Protein AF-A0A9Q9UE66-F1 (afdb_monomer)

Radius of gyration: 23.12 Å; Cα contacts (8 Å, |Δi|>4): 357; chains: 1; bounding box: 58×51×64 Å

Foldseek 3Di:
DDDPPLLVVLLVQLVVLVVVVVPDDPDDDAAVSVLVSLLSLLVSLLSVLVVCLDPVPPVVLPPDPPPQPPPPLLLPQAKKWFWDDDVPDIDIDIDGPDPVVCVVRPPTDMDRQLVVCLVVLLVVLLVLADDQLDDPVRSVVLSVLLSVLQSSPNVLSVVLSVVNNVCNVVNVSVCNVVSSVPQDSRPLVNLVCLQPPDDVPPPDPVLLQLLLLVLSSQVSQVVSLVVVVVVDDDDDQLSRSQQLLSSLSNSDPDDSVVCVVVVHDDDVVNSLVSSVVSQVSNCVSNSLQKHKDAQVVPPPDDPDPNPYDVSVSRSSRIGIDGNDVVSVCSLSRDPVNVVSNND

Solvent-accessible surface area (backbone atoms only — not comparable to full-atom values): 19816 Å² total; per-residue (Å²): 134,85,76,55,69,66,58,55,53,38,52,50,54,44,44,54,54,55,51,52,57,77,72,50,84,86,84,78,73,64,59,69,55,61,52,52,53,42,50,44,48,12,47,39,51,41,53,48,44,56,65,66,68,38,78,95,48,67,63,73,80,54,79,51,100,58,72,87,63,74,77,59,95,57,76,67,51,50,46,34,38,36,45,52,71,60,90,96,46,79,46,79,49,74,46,59,75,42,69,69,62,53,60,74,53,56,93,47,54,74,44,54,53,31,80,67,39,56,62,60,48,40,53,51,48,64,74,68,43,71,61,74,96,52,54,73,67,56,49,51,51,51,50,52,50,49,47,63,57,27,69,45,39,65,69,54,44,55,52,52,42,52,54,44,40,53,32,51,75,70,68,39,79,86,44,51,68,54,53,57,66,70,50,54,74,41,58,60,57,33,54,50,45,43,66,63,54,79,54,101,63,77,80,51,72,66,43,47,38,52,27,10,51,50,48,41,50,45,56,50,16,53,55,51,37,58,52,55,52,76,76,52,92,79,88,60,92,68,66,50,52,33,10,38,47,29,44,39,57,38,71,49,95,75,56,70,70,55,42,51,72,70,68,50,85,81,55,67,68,59,52,48,55,46,36,52,51,44,52,53,49,43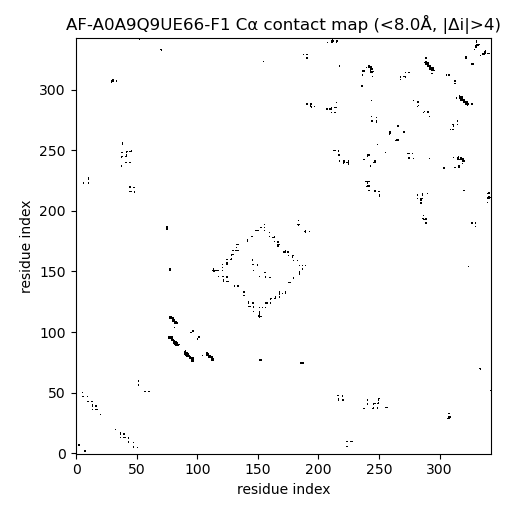,46,65,46,39,45,58,45,39,42,81,45,67,51,73,90,78,54,91,79,69,88,69,87,74,79,53,64,67,74,56,48,56,37,34,47,17,30,47,40,54,66,38,73,65,46,48,47,38,37,72,65,35,75,74,34,49,50,49,56,71,84

Sequence (343 aa):
MQIPPELKAVVQTYWSALHAEFTADRSRLEKWRVMQCVLEAASALRSLVAALSNPCRTTLRNRTGIAPVNLPRWAGRGKRIRGFTVGNIKFCASSREENPFCRFFAGQPCLRTHQLNRNDIYHFARNRLEVSGLSYNDRSRLLSTVVRKANGVFLWVVLAVKSLNQAIRSGGANEFEERLAQTPSDLHDLLVDMWNRPGDDAKLSTYGIDASRFFNLALTAIDIDKELWRHRGTYLPLHSMRSLLVMTIAQEDNPFTSILREGREIHAEELQARCARVKDRLRLVCRGLLEVTTLDDALDNAHHSWVGNRALYDYAMTEVEFIHRCAFDFITDTHFGRCLPVT

Mean predicted aligned error: 12.78 Å

Secondary structure (DSSP, 8-state):
-PPPHHHHHHHHHHHHHHHHHHHS-TTS-SSHHHHHHHHHHHHHHHHHHHHHH-GGGTTSS--S-S------TTTT--EEEEEEEETTEEEEEEEES-HHHHHHTTTS-EEEHHHH-HHHHHHHHHHHS--TT--HHHHHHHHHHHHHHHTT-HHHHHHHHHHHHHHHHTT-TTSHHHHHHHS-SSHHHHHHHHHH---TTTT-HHHHHHHHHHHHHHHHHHHHHHHHHHH-S---TT--TTBHHHHHHHH-SSSHHHHHHTT----HHHHHHHHHHHHHHHHHHSTTSEEEEEGGGT-TT------S-HHHHHHHTEEEEESSHHHHHHHHHSHHHHHTTT-

Structure (mmCIF, N/CA/C/O backbone):
data_AF-A0A9Q9UE66-F1
#
_entry.id   AF-A0A9Q9UE66-F1
#
loop_
_atom_site.group_PDB
_atom_site.id
_atom_site.type_symbol
_atom_site.label_atom_id
_atom_site.label_alt_id
_atom_site.label_comp_id
_atom_site.label_asym_id
_atom_site.label_entity_id
_atom_site.label_seq_id
_atom_site.pdbx_PDB_ins_code
_atom_site.Cartn_x
_atom_site.Cartn_y
_atom_site.Cartn_z
_atom_site.occupancy
_atom_site.B_iso_or_equiv
_atom_site.auth_seq_id
_atom_site.auth_comp_id
_atom_site.auth_asym_id
_atom_site.auth_atom_id
_atom_site.pdbx_PDB_model_num
ATOM 1 N N . MET A 1 1 ? -23.462 -13.084 4.614 1.00 34.38 1 MET A N 1
ATOM 2 C CA . MET A 1 1 ? -22.152 -12.994 5.296 1.00 34.38 1 MET A CA 1
ATOM 3 C C . MET A 1 1 ? -22.408 -12.415 6.681 1.00 34.38 1 MET A C 1
ATOM 5 O O . MET A 1 1 ? -22.811 -11.264 6.771 1.00 34.38 1 MET A O 1
ATOM 9 N N . GLN A 1 2 ? -22.336 -13.230 7.736 1.00 39.47 2 GLN A N 1
ATOM 10 C CA . GLN A 1 2 ? -22.642 -12.789 9.102 1.00 39.47 2 GLN A CA 1
ATOM 11 C C . GLN A 1 2 ? -21.470 -11.959 9.635 1.00 39.47 2 GLN A C 1
ATOM 13 O O . GLN A 1 2 ? -20.328 -12.417 9.653 1.00 39.47 2 GLN A O 1
ATOM 18 N N . ILE A 1 3 ? -21.749 -10.712 10.005 1.00 47.97 3 ILE A N 1
ATOM 19 C CA . ILE A 1 3 ? -20.778 -9.836 10.656 1.00 47.97 3 ILE A CA 1
ATOM 20 C C . ILE A 1 3 ? -20.493 -10.412 12.053 1.00 47.97 3 ILE A C 1
ATOM 22 O O . ILE A 1 3 ? -21.460 -10.710 12.761 1.00 47.97 3 ILE A O 1
ATOM 26 N N . PRO A 1 4 ? -19.218 -10.578 12.451 1.00 58.41 4 PRO A N 1
ATOM 27 C CA . PRO A 1 4 ? -18.850 -11.054 13.771 1.00 58.41 4 PRO A CA 1
ATOM 28 C C . PRO A 1 4 ? -19.533 -10.189 14.829 1.00 58.41 4 PRO A C 1
ATOM 30 O O . PRO A 1 4 ? -19.549 -8.962 14.684 1.00 58.41 4 PRO A O 1
ATOM 33 N N . PRO A 1 5 ? -20.115 -10.791 15.874 1.00 64.25 5 PRO A N 1
ATOM 34 C CA . PRO A 1 5 ? -20.769 -10.033 16.933 1.00 64.25 5 PRO A CA 1
ATOM 35 C C . PRO A 1 5 ? -19.805 -9.029 17.582 1.00 64.25 5 PRO A C 1
ATOM 37 O O . PRO A 1 5 ? -20.240 -7.937 17.939 1.00 64.25 5 PRO A O 1
ATOM 40 N N . GLU A 1 6 ? -18.499 -9.334 17.626 1.00 63.81 6 GLU A N 1
ATOM 41 C CA . GLU A 1 6 ? -17.475 -8.391 18.092 1.00 63.81 6 GLU A CA 1
ATOM 42 C C . GLU A 1 6 ? -17.410 -7.128 17.221 1.00 63.81 6 GLU A C 1
ATOM 44 O O . GLU A 1 6 ? -17.398 -6.021 17.753 1.00 63.81 6 GLU A O 1
ATOM 49 N N . LEU A 1 7 ? -17.439 -7.270 15.888 1.00 62.94 7 LEU A N 1
ATOM 50 C CA . LEU A 1 7 ? -17.409 -6.128 14.965 1.00 62.94 7 LEU A CA 1
ATOM 51 C C . LEU A 1 7 ? -18.657 -5.252 15.138 1.00 62.94 7 LEU A C 1
ATOM 53 O O . LEU A 1 7 ? -18.543 -4.032 15.153 1.00 62.94 7 LEU A O 1
ATOM 57 N N . LYS A 1 8 ? -19.841 -5.857 15.319 1.00 66.00 8 LYS A N 1
ATOM 58 C CA . LYS A 1 8 ? -21.086 -5.101 15.544 1.00 66.00 8 LYS A CA 1
ATOM 59 C C . LYS A 1 8 ? -21.059 -4.308 16.848 1.00 66.00 8 LYS A C 1
ATOM 61 O O . LYS A 1 8 ? -21.472 -3.155 16.848 1.00 66.00 8 LYS A O 1
ATOM 66 N N . ALA A 1 9 ? -20.589 -4.916 17.939 1.00 66.50 9 ALA A N 1
ATOM 67 C CA . ALA A 1 9 ? -20.523 -4.250 19.236 1.00 66.50 9 ALA A CA 1
ATOM 68 C C . ALA A 1 9 ? -19.559 -3.056 19.190 1.00 66.50 9 ALA A C 1
ATOM 70 O O . ALA A 1 9 ? -19.910 -1.960 19.611 1.00 66.50 9 ALA A O 1
ATOM 71 N N . VAL A 1 10 ? -18.385 -3.255 18.584 1.00 63.44 10 VAL A N 1
ATOM 72 C CA . VAL A 1 10 ? -17.358 -2.222 18.413 1.00 63.44 10 VAL A CA 1
ATOM 73 C C . VAL A 1 10 ? -17.853 -1.060 17.546 1.00 63.44 10 VAL A C 1
ATOM 75 O O . VAL A 1 10 ? -17.728 0.099 17.941 1.00 63.44 10 VAL A O 1
ATOM 78 N N . VAL A 1 11 ? -18.468 -1.363 16.397 1.00 63.66 11 VAL A N 1
ATOM 79 C CA . VAL A 1 11 ? -19.078 -0.360 15.509 1.00 63.66 11 VAL A CA 1
ATOM 80 C C . VAL A 1 11 ? -20.173 0.417 16.239 1.00 63.66 11 VAL A C 1
ATOM 82 O O . VAL A 1 11 ? -20.230 1.636 16.115 1.00 63.66 11 VAL A O 1
ATOM 85 N N . GLN A 1 12 ? -21.005 -0.259 17.035 1.00 64.94 12 GLN A N 1
ATOM 86 C CA . GLN A 1 12 ? -22.075 0.375 17.802 1.00 64.94 12 GLN A CA 1
ATOM 87 C C . GLN A 1 12 ? -21.541 1.313 18.894 1.00 64.94 12 GLN A C 1
ATOM 89 O O . GLN A 1 12 ? -22.079 2.403 19.066 1.00 64.94 12 GLN A O 1
ATOM 94 N N . THR A 1 13 ? -20.491 0.925 19.623 1.00 65.06 13 THR A N 1
ATOM 95 C CA . THR A 1 13 ? -19.872 1.776 20.653 1.00 65.06 13 THR A CA 1
ATOM 96 C C . THR A 1 13 ? -19.263 3.032 20.038 1.00 65.06 13 THR A C 1
ATOM 98 O O . THR A 1 13 ? -19.608 4.136 20.453 1.00 65.06 13 THR A O 1
ATOM 101 N N . TYR A 1 14 ? -18.432 2.866 19.004 1.00 62.91 14 TYR A N 1
ATOM 102 C CA . TYR A 1 14 ? -17.836 3.984 18.267 1.00 62.91 14 TYR A CA 1
ATOM 103 C C . TYR A 1 14 ? -18.914 4.916 17.691 1.00 62.91 14 TYR A C 1
ATOM 105 O O . TYR A 1 14 ? -18.834 6.139 17.800 1.00 62.91 14 TYR A O 1
ATOM 113 N N . TRP A 1 15 ? -19.979 4.330 17.142 1.00 59.66 15 TRP A N 1
ATOM 114 C CA . TRP A 1 15 ? -21.125 5.063 16.626 1.00 59.66 15 TRP A CA 1
ATOM 115 C C . TRP A 1 15 ? -21.854 5.889 17.679 1.00 59.66 15 TRP A C 1
ATOM 117 O O . TRP A 1 15 ? -22.195 7.038 17.417 1.00 59.66 15 TRP A O 1
ATOM 127 N N . SER A 1 16 ? -22.141 5.308 18.844 1.00 62.34 16 SER A N 1
ATOM 128 C CA . SER A 1 16 ? -22.866 5.997 19.910 1.00 62.34 16 SER A CA 1
ATOM 129 C C . SER A 1 16 ? -22.112 7.234 20.393 1.00 62.34 16 SER A C 1
ATOM 131 O O . SER A 1 16 ? -22.738 8.263 20.636 1.00 62.34 16 SER A O 1
ATOM 133 N N . ALA A 1 17 ? -20.785 7.166 20.461 1.00 60.16 17 ALA A N 1
ATOM 134 C CA . ALA A 1 17 ? -19.950 8.293 20.850 1.00 60.16 17 ALA A CA 1
ATOM 135 C C . ALA A 1 17 ? -19.888 9.386 19.787 1.00 60.16 17 ALA A C 1
ATOM 137 O O . ALA A 1 17 ? -20.116 10.559 20.081 1.00 60.16 17 ALA A O 1
ATOM 138 N N . LEU A 1 18 ? -19.692 8.983 18.533 1.00 56.81 18 LEU A N 1
ATOM 139 C CA . LEU A 1 18 ? -19.690 9.906 17.410 1.00 56.81 18 LEU A CA 1
ATOM 140 C C . LEU A 1 18 ? -21.069 10.566 17.232 1.00 56.81 18 LEU A C 1
ATOM 142 O O . LEU A 1 18 ? -21.170 11.761 16.985 1.00 56.81 18 LEU A O 1
ATOM 146 N N . HIS A 1 19 ? -22.166 9.829 17.424 1.00 53.72 19 HIS A N 1
ATOM 147 C CA . HIS A 1 19 ? -23.516 10.389 17.365 1.00 53.72 19 HIS A CA 1
ATOM 148 C C . HIS A 1 19 ? -23.802 11.372 18.509 1.00 53.72 19 HIS A C 1
ATOM 150 O O . HIS A 1 19 ? -24.379 12.429 18.254 1.00 53.72 19 HIS A O 1
ATOM 156 N N . ALA A 1 20 ? -23.362 11.064 19.736 1.00 57.47 20 ALA A N 1
ATOM 157 C CA . ALA A 1 20 ? -23.477 11.970 20.878 1.00 57.47 20 ALA A CA 1
ATOM 158 C C . ALA A 1 20 ? -22.755 13.308 20.623 1.00 57.47 20 ALA A C 1
ATOM 160 O O . ALA A 1 20 ? -23.267 14.363 21.002 1.00 57.47 20 ALA A O 1
ATOM 161 N N . GLU A 1 21 ? -21.623 13.277 19.912 1.00 51.72 21 GLU A N 1
ATOM 162 C CA . GLU A 1 21 ? -20.865 14.461 19.494 1.00 51.72 21 GLU A CA 1
ATOM 163 C C . GLU A 1 21 ? -21.667 15.374 18.551 1.00 51.72 21 GLU A C 1
ATOM 165 O O . GLU A 1 21 ? -21.725 16.583 18.774 1.00 51.72 21 GLU A O 1
ATOM 170 N N . PHE A 1 22 ? -22.364 14.812 17.554 1.00 50.56 22 PHE A N 1
ATOM 171 C CA . PHE A 1 22 ? -23.171 15.593 16.599 1.00 50.56 22 PHE A CA 1
ATOM 172 C C . PHE A 1 22 ? -24.425 16.229 17.202 1.00 50.56 22 PHE A C 1
ATOM 174 O O . PHE A 1 22 ? -24.965 17.178 16.631 1.00 50.56 22 PHE A O 1
ATOM 181 N N . THR A 1 23 ? -24.893 15.711 18.337 1.00 47.53 23 THR A N 1
ATOM 182 C CA . THR A 1 23 ? -26.097 16.202 19.022 1.00 47.53 23 THR A CA 1
ATOM 183 C C . THR A 1 23 ? -25.811 17.178 20.164 1.00 47.53 23 THR A C 1
ATOM 185 O O . THR A 1 23 ? -26.743 17.794 20.677 1.00 47.53 23 THR A O 1
ATOM 188 N N . ALA A 1 24 ? -24.550 17.331 20.580 1.00 46.47 24 ALA A N 1
ATOM 189 C CA . ALA A 1 24 ? -24.192 18.154 21.729 1.00 46.47 24 ALA A CA 1
ATOM 190 C C . ALA A 1 24 ? -24.005 19.636 21.353 1.00 46.47 24 ALA A C 1
ATOM 192 O O . ALA A 1 24 ? -23.381 19.965 20.346 1.00 46.47 24 ALA A O 1
ATOM 193 N N . ASP A 1 25 ? -24.520 20.528 22.207 1.00 44.91 25 ASP A N 1
ATOM 194 C CA . ASP A 1 25 ? -24.449 21.986 22.051 1.00 44.91 25 ASP A CA 1
ATOM 195 C C . ASP A 1 25 ? -23.004 22.464 21.778 1.00 44.91 25 ASP A C 1
ATOM 197 O O . ASP A 1 25 ? -22.047 22.055 22.452 1.00 44.91 25 ASP A O 1
ATOM 201 N N . ARG A 1 26 ? -22.864 23.298 20.738 1.00 51.22 26 ARG A N 1
ATOM 202 C CA . ARG A 1 26 ? -21.607 23.712 20.084 1.00 51.22 26 ARG A CA 1
ATOM 203 C C . ARG A 1 26 ? -20.871 24.834 20.819 1.00 51.22 26 ARG A C 1
ATOM 205 O O . ARG A 1 26 ? -19.836 25.293 20.359 1.00 51.22 26 ARG A O 1
ATOM 212 N N . SER A 1 27 ? -21.396 25.311 21.940 1.00 44.91 27 SER A N 1
ATOM 213 C CA . SER A 1 27 ? -20.973 26.589 22.509 1.00 44.91 27 SER A CA 1
ATOM 214 C C . SER A 1 27 ? -19.763 26.535 23.453 1.00 44.91 27 SER A C 1
ATOM 216 O O . SER A 1 27 ? -19.321 27.607 23.868 1.00 44.91 27 SER A O 1
ATOM 218 N N . ARG A 1 28 ? -19.200 25.361 23.828 1.00 41.09 28 ARG A N 1
ATOM 219 C CA . ARG A 1 28 ? -18.167 25.364 24.896 1.00 41.09 28 ARG A CA 1
ATOM 220 C C . ARG A 1 28 ? -17.081 24.280 25.027 1.00 41.09 28 ARG A C 1
ATOM 222 O O . ARG A 1 28 ? -16.340 24.362 26.001 1.00 41.09 28 ARG A O 1
ATOM 229 N N . LEU A 1 29 ? -16.896 23.299 24.137 1.00 46.38 29 LEU A N 1
ATOM 230 C CA . LEU A 1 29 ? -15.892 22.230 24.373 1.00 46.38 29 LEU A CA 1
ATOM 231 C C . LEU A 1 29 ? -15.268 21.673 23.079 1.00 46.38 29 LEU A C 1
ATOM 233 O O . LEU A 1 29 ? -15.766 20.692 22.535 1.00 46.38 29 LEU A O 1
ATOM 237 N N . GLU A 1 30 ? -14.154 22.248 22.612 1.00 54.22 30 GLU A N 1
ATOM 238 C CA . GLU A 1 30 ? -13.644 21.994 21.244 1.00 54.22 30 GLU A CA 1
ATOM 239 C C . GLU A 1 30 ? -12.302 21.235 21.136 1.00 54.22 30 GLU A C 1
ATOM 241 O O . GLU A 1 30 ? -11.798 21.025 20.039 1.00 54.22 30 GLU A O 1
ATOM 246 N N . LYS A 1 31 ? -11.719 20.734 22.237 1.00 52.28 31 LYS A N 1
ATOM 247 C CA . LYS A 1 31 ? -10.482 19.907 22.177 1.00 52.28 31 LYS A CA 1
ATOM 248 C C . LYS A 1 31 ? -10.620 18.522 22.810 1.00 52.28 31 LYS A C 1
ATOM 250 O O . LYS A 1 31 ? -10.209 17.527 22.219 1.00 52.28 31 LYS A O 1
ATOM 255 N N . TRP A 1 32 ? -11.252 18.441 23.979 1.00 56.59 32 TRP A N 1
ATOM 256 C CA . TRP A 1 32 ? -11.406 17.185 24.724 1.00 56.59 32 TRP A CA 1
ATOM 257 C C . TRP A 1 32 ? -12.304 16.156 24.021 1.00 56.59 32 TRP A C 1
ATOM 259 O O . TRP A 1 32 ? -12.037 14.961 24.095 1.00 56.59 32 TRP A O 1
ATOM 269 N N . ARG A 1 33 ? -13.334 16.608 23.293 1.00 60.75 33 ARG A N 1
ATOM 270 C CA . ARG A 1 33 ? -14.287 15.727 22.593 1.00 60.75 33 ARG A CA 1
ATOM 271 C C . ARG A 1 33 ? -13.668 15.018 21.389 1.00 60.75 33 ARG A C 1
ATOM 273 O O . ARG A 1 33 ? -13.800 13.809 21.267 1.00 60.75 33 ARG A O 1
ATOM 280 N N . VAL A 1 34 ? -12.895 15.743 20.582 1.00 61.31 34 VAL A N 1
ATOM 281 C CA . VAL A 1 34 ? -12.136 15.165 19.462 1.00 61.31 34 VAL A CA 1
ATOM 282 C C . VAL A 1 34 ? -11.196 14.071 19.965 1.00 61.31 34 VAL A C 1
ATOM 284 O O . VAL A 1 34 ? -11.149 12.977 19.408 1.00 61.31 34 VAL A O 1
ATOM 287 N N . MET A 1 35 ? -10.486 14.340 21.063 1.00 67.19 35 MET A N 1
ATOM 288 C CA . MET A 1 35 ? -9.590 13.362 21.671 1.00 67.19 35 MET A CA 1
ATOM 289 C C . MET A 1 35 ? -10.337 12.111 22.149 1.00 67.19 35 MET A C 1
ATOM 291 O O . MET A 1 35 ? -9.894 10.997 21.878 1.00 67.19 35 MET A O 1
ATOM 295 N N . GLN A 1 36 ? -11.487 12.292 22.807 1.00 68.31 36 GLN A N 1
ATOM 296 C CA . GLN A 1 36 ? -12.377 11.207 23.226 1.00 68.31 36 GLN A CA 1
ATOM 297 C C . GLN A 1 36 ? -12.727 10.290 22.042 1.00 68.31 36 GLN A C 1
ATOM 299 O O . GLN A 1 36 ? -12.528 9.078 22.122 1.00 68.31 36 GLN A O 1
ATOM 304 N N . CYS A 1 37 ? -13.151 10.861 20.913 1.00 66.62 37 CYS A N 1
ATOM 305 C CA . CYS A 1 37 ? -13.529 10.092 19.727 1.00 66.62 37 CYS A CA 1
ATOM 306 C C . CYS A 1 37 ? -12.354 9.298 19.134 1.00 66.62 37 CYS A C 1
ATOM 308 O O . CYS A 1 37 ? -12.513 8.127 18.783 1.00 66.62 37 CYS A O 1
ATOM 310 N N . VAL A 1 38 ? -11.153 9.886 19.071 1.00 71.88 38 VAL A N 1
ATOM 311 C CA . VAL A 1 38 ? -9.949 9.182 18.585 1.00 71.88 38 VAL A CA 1
ATOM 312 C C . VAL A 1 38 ? -9.572 8.021 19.511 1.00 71.88 38 VAL A C 1
ATOM 314 O O . VAL A 1 38 ? -9.183 6.952 19.040 1.00 71.88 38 VAL A O 1
ATOM 317 N N . LEU A 1 39 ? -9.703 8.188 20.827 1.00 75.25 39 LEU A N 1
ATOM 318 C CA . LEU A 1 39 ? -9.392 7.127 21.791 1.00 75.25 39 LEU A CA 1
ATOM 319 C C . LEU A 1 39 ? -10.348 5.962 21.697 1.00 75.25 39 LEU A C 1
ATOM 321 O O . LEU A 1 39 ? -9.926 4.812 21.811 1.00 75.25 39 LEU A O 1
ATOM 325 N N . GLU A 1 40 ? -11.626 6.261 21.519 1.00 74.12 40 GLU A N 1
ATOM 326 C CA . GLU A 1 40 ? -12.648 5.246 21.372 1.00 74.12 40 GLU A CA 1
ATOM 327 C C . GLU A 1 40 ? -12.471 4.493 20.055 1.00 74.12 40 GLU A C 1
ATOM 329 O O . GLU A 1 40 ? -12.495 3.264 20.073 1.00 74.12 40 GLU A O 1
ATOM 334 N N . ALA A 1 41 ? -12.147 5.186 18.955 1.00 72.44 41 ALA A N 1
ATOM 335 C CA . ALA A 1 41 ? -11.741 4.562 17.694 1.00 72.44 41 ALA A CA 1
ATOM 336 C C . ALA A 1 41 ? -10.514 3.651 17.871 1.00 72.44 41 ALA A C 1
ATOM 338 O O . ALA A 1 41 ? -10.510 2.490 17.462 1.00 72.44 41 ALA A O 1
ATOM 339 N N . ALA A 1 42 ? -9.470 4.137 18.540 1.00 77.38 42 ALA A N 1
ATOM 340 C CA . ALA A 1 42 ? -8.270 3.349 18.792 1.00 77.38 42 ALA A CA 1
ATOM 341 C C . ALA A 1 42 ? -8.551 2.136 19.698 1.00 77.38 42 ALA A C 1
ATOM 343 O O . ALA A 1 42 ? -8.030 1.046 19.467 1.00 77.38 42 ALA A O 1
ATOM 344 N N . SER A 1 43 ? -9.402 2.299 20.714 1.00 77.94 43 SER A N 1
ATOM 345 C CA . SER A 1 43 ? -9.830 1.227 21.620 1.00 77.94 43 SER A CA 1
ATOM 346 C C . SER A 1 43 ? -10.649 0.159 20.899 1.00 77.94 43 SER A C 1
ATOM 348 O O . SER A 1 43 ? -10.397 -1.037 21.065 1.00 77.94 43 SER A O 1
ATOM 350 N N . ALA A 1 44 ? -11.582 0.591 20.052 1.00 73.56 44 ALA A N 1
ATOM 351 C CA . ALA A 1 44 ? -12.347 -0.242 19.138 1.00 73.56 44 ALA A CA 1
ATOM 352 C C . ALA A 1 44 ? -11.420 -1.087 18.251 1.00 73.56 44 ALA A C 1
ATOM 354 O O . ALA A 1 44 ? -11.549 -2.314 18.198 1.00 73.56 44 ALA A O 1
ATOM 355 N N . LEU A 1 45 ? -10.438 -0.436 17.620 1.00 77.75 45 LEU A N 1
ATOM 356 C CA . LEU A 1 45 ? -9.474 -1.084 16.738 1.00 77.75 45 LEU A CA 1
ATOM 357 C C . LEU A 1 45 ? -8.627 -2.125 17.484 1.00 77.75 45 LEU A C 1
ATOM 359 O O . LEU A 1 45 ? -8.532 -3.269 17.040 1.00 77.75 45 LEU A O 1
ATOM 363 N N . ARG A 1 46 ? -8.076 -1.767 18.654 1.00 81.12 46 ARG A N 1
ATOM 364 C CA . ARG A 1 46 ? -7.294 -2.684 19.504 1.00 81.12 46 ARG A CA 1
ATOM 365 C C . ARG A 1 46 ? -8.108 -3.881 19.979 1.00 81.12 46 ARG A C 1
ATOM 367 O O . ARG A 1 46 ? -7.639 -5.011 19.877 1.00 81.12 46 ARG A O 1
ATOM 374 N N . SER A 1 47 ? -9.319 -3.645 20.483 1.00 77.62 47 SER A N 1
ATOM 375 C CA . SER A 1 47 ? -10.192 -4.704 21.007 1.00 77.62 47 SER A CA 1
ATOM 376 C C . SER A 1 47 ? -10.513 -5.735 19.931 1.00 77.62 47 SER A C 1
ATOM 378 O O . SER A 1 47 ? -10.499 -6.939 20.188 1.00 77.62 47 SER A O 1
ATOM 380 N N . LEU A 1 48 ? -10.751 -5.271 18.703 1.00 72.94 48 LEU A N 1
ATOM 381 C CA . LEU A 1 48 ? -11.027 -6.154 17.584 1.00 72.94 48 LEU A CA 1
ATOM 382 C C . LEU A 1 48 ? -9.774 -6.895 17.105 1.00 72.94 48 LEU A C 1
ATOM 384 O O . LEU A 1 48 ? -9.856 -8.097 16.868 1.00 72.94 48 LEU A O 1
ATOM 388 N N . VAL A 1 49 ? -8.612 -6.235 17.029 1.00 77.38 49 VAL A N 1
ATOM 389 C CA . VAL A 1 49 ? -7.343 -6.929 16.753 1.00 77.38 49 VAL A CA 1
ATOM 390 C C . VAL A 1 49 ? -7.097 -8.024 17.792 1.00 77.38 49 VAL A C 1
ATOM 392 O O . VAL A 1 49 ? -6.844 -9.161 17.412 1.00 77.38 49 VAL A O 1
ATOM 395 N N . ALA A 1 50 ? -7.265 -7.740 19.086 1.00 77.31 50 ALA A N 1
ATOM 396 C CA . ALA A 1 50 ? -7.116 -8.737 20.148 1.00 77.31 50 ALA A CA 1
ATOM 397 C C . ALA A 1 50 ? -8.106 -9.909 20.002 1.00 77.31 50 ALA A C 1
ATOM 399 O O . ALA A 1 50 ? -7.724 -11.071 20.148 1.00 77.31 50 ALA A O 1
ATOM 400 N N . ALA A 1 51 ? -9.367 -9.626 19.657 1.00 69.69 51 ALA A N 1
ATOM 401 C CA . ALA A 1 51 ? -10.371 -10.657 19.403 1.00 69.69 51 ALA A CA 1
ATOM 402 C C . ALA A 1 51 ? -10.024 -11.540 18.188 1.00 69.69 51 ALA A C 1
ATOM 404 O O . ALA A 1 51 ? -10.290 -12.743 18.210 1.00 69.69 51 ALA A O 1
ATOM 405 N N . LEU A 1 52 ? -9.417 -10.960 17.147 1.00 64.94 52 LEU A N 1
ATOM 406 C CA . LEU A 1 52 ? -9.026 -11.650 15.913 1.00 64.94 52 LEU A CA 1
ATOM 407 C C . LEU A 1 52 ? -7.677 -12.381 16.016 1.00 64.94 52 LEU A C 1
ATOM 409 O O . LEU A 1 52 ? -7.460 -13.339 15.276 1.00 64.94 52 LEU A O 1
ATOM 413 N N . SER A 1 53 ? -6.799 -11.964 16.929 1.00 61.59 53 SER A N 1
ATOM 414 C CA . SER A 1 53 ? -5.496 -12.590 17.191 1.00 61.59 53 SER A CA 1
ATOM 415 C C . SER A 1 53 ? -5.571 -13.801 18.133 1.00 61.59 53 SER A C 1
ATOM 417 O O . SER A 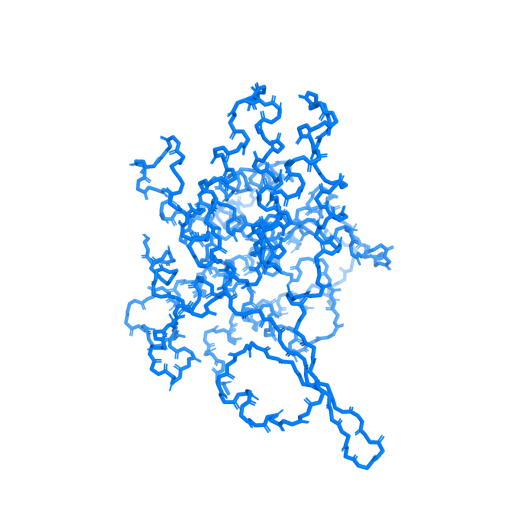1 53 ? -4.571 -14.491 18.320 1.00 61.59 53 SER A O 1
ATOM 419 N N . ASN A 1 54 ? -6.736 -14.101 18.722 1.00 50.25 54 ASN A N 1
ATOM 420 C CA . ASN A 1 54 ? -6.900 -15.242 19.625 1.00 50.25 54 ASN A CA 1
ATOM 421 C C . ASN A 1 54 ? -6.795 -16.596 18.877 1.00 50.25 54 ASN A C 1
ATOM 423 O O . ASN A 1 54 ? -7.638 -16.894 18.022 1.00 50.25 54 ASN A O 1
ATOM 427 N N . PRO A 1 55 ? -5.833 -17.475 19.231 1.00 42.62 55 PRO A N 1
ATOM 428 C CA . PRO A 1 55 ? -5.556 -18.716 18.496 1.00 42.62 55 PRO A CA 1
ATOM 429 C C . PRO A 1 55 ? -6.718 -19.724 18.518 1.00 42.62 55 PRO A C 1
ATOM 431 O O . PRO A 1 55 ? -6.889 -20.488 17.567 1.00 42.62 55 PRO A O 1
ATOM 434 N N . CYS A 1 56 ? -7.585 -19.674 19.537 1.00 37.94 56 CYS A N 1
ATOM 435 C CA . CYS A 1 56 ? -8.776 -20.528 19.642 1.00 37.94 56 CYS A CA 1
ATOM 436 C C . CYS A 1 56 ? -9.888 -20.197 18.621 1.00 37.94 56 CYS A C 1
ATOM 438 O O . CYS A 1 56 ? -10.892 -20.903 18.567 1.00 37.94 56 CYS A O 1
ATOM 440 N N . ARG A 1 57 ? -9.742 -19.136 17.812 1.00 40.97 57 ARG A N 1
ATOM 441 C CA . ARG A 1 57 ? -10.723 -18.706 16.795 1.00 40.97 57 ARG A CA 1
ATOM 442 C C . ARG A 1 57 ? -10.090 -18.409 15.432 1.00 40.97 57 ARG A C 1
ATOM 444 O O . ARG A 1 57 ? -10.549 -17.541 14.688 1.00 40.97 57 ARG A O 1
ATOM 451 N N . THR A 1 58 ? -9.099 -19.208 15.040 1.00 37.12 58 THR A N 1
ATOM 452 C CA . THR A 1 58 ? -8.526 -19.250 13.676 1.00 37.12 58 THR A CA 1
ATOM 453 C C . THR A 1 58 ? -9.564 -19.449 12.552 1.00 37.12 58 THR A C 1
ATOM 455 O O . THR A 1 58 ? -9.250 -19.290 11.375 1.00 37.12 58 THR A O 1
ATOM 458 N N . THR A 1 59 ? -10.833 -19.694 12.878 1.00 37.44 59 THR A N 1
ATOM 459 C CA . THR A 1 59 ? -11.965 -19.725 11.946 1.00 37.44 59 THR A CA 1
ATOM 460 C C . THR A 1 59 ? -12.425 -18.356 11.425 1.00 37.44 59 THR A C 1
ATOM 462 O O . THR A 1 59 ? -13.014 -18.315 10.349 1.00 37.44 59 THR A O 1
ATOM 465 N N . LEU A 1 60 ? -12.135 -17.225 12.087 1.00 37.09 60 LEU A N 1
ATOM 466 C CA . LEU A 1 60 ? -12.592 -15.902 11.610 1.00 37.09 60 LEU A CA 1
ATOM 467 C C . LEU A 1 60 ? -11.819 -15.374 10.386 1.00 37.09 60 LEU A C 1
ATOM 469 O O . LEU A 1 60 ? -12.375 -14.600 9.603 1.00 37.09 60 LEU A O 1
ATOM 473 N N . ARG A 1 61 ? -10.573 -15.825 10.176 1.00 42.75 61 ARG A N 1
ATOM 474 C CA . ARG A 1 61 ? -9.785 -15.511 8.966 1.00 42.75 61 ARG A CA 1
ATOM 475 C C . ARG A 1 61 ? -10.050 -16.453 7.789 1.00 42.75 61 ARG A C 1
ATOM 477 O O . ARG A 1 61 ? -9.721 -16.098 6.660 1.00 42.75 61 ARG A O 1
ATOM 484 N N . ASN A 1 62 ? -10.738 -17.577 8.002 1.00 36.72 62 ASN A N 1
ATOM 485 C CA . ASN A 1 62 ? -11.317 -18.389 6.925 1.00 36.72 62 ASN A CA 1
ATOM 486 C C . ASN A 1 62 ? -12.630 -17.757 6.435 1.00 36.72 62 ASN A C 1
ATOM 488 O O . ASN A 1 62 ? -13.705 -18.347 6.503 1.00 36.72 62 ASN A O 1
ATOM 492 N N . ARG A 1 63 ? -12.567 -16.512 5.951 1.00 40.03 63 ARG A N 1
ATOM 493 C CA . ARG A 1 63 ? -13.749 -15.797 5.443 1.00 40.03 63 ARG A CA 1
ATOM 494 C C . ARG A 1 63 ? -14.158 -16.170 4.021 1.00 40.03 63 ARG A C 1
ATOM 496 O O . ARG A 1 63 ? -15.058 -15.558 3.454 1.00 40.03 63 ARG A O 1
ATOM 503 N N . THR A 1 64 ? -13.591 -17.236 3.485 1.00 33.88 64 THR A N 1
ATOM 504 C CA . THR A 1 64 ? -14.145 -17.956 2.350 1.00 33.88 64 THR A CA 1
ATOM 505 C C . THR A 1 64 ? -14.115 -19.436 2.709 1.00 33.88 64 THR A C 1
ATOM 507 O O . THR A 1 64 ? -13.060 -19.992 2.989 1.00 33.88 64 THR A O 1
ATOM 510 N N . GLY A 1 65 ? -15.270 -20.108 2.697 1.00 28.59 65 GLY A N 1
ATOM 511 C CA . GLY A 1 65 ? -15.357 -21.577 2.666 1.00 28.59 65 GLY A CA 1
ATOM 512 C C . GLY A 1 65 ? -14.850 -22.147 1.336 1.00 28.59 65 GLY A C 1
ATOM 513 O O . GLY A 1 65 ? -15.429 -23.073 0.783 1.00 28.59 65 GLY A O 1
ATOM 514 N N . ILE A 1 66 ? -13.811 -21.531 0.785 1.00 33.28 66 ILE A N 1
ATOM 515 C CA . ILE A 1 66 ? -13.074 -21.968 -0.378 1.00 33.28 66 ILE A CA 1
ATOM 516 C C . ILE A 1 66 ? -11.801 -22.539 0.236 1.00 33.28 66 ILE A C 1
ATOM 518 O O . ILE A 1 66 ? -11.090 -21.827 0.947 1.00 33.28 66 ILE A O 1
ATOM 522 N N . ALA A 1 67 ? -11.558 -23.834 0.019 1.00 25.64 67 ALA A N 1
ATOM 523 C CA . ALA A 1 67 ? -10.287 -24.487 0.334 1.00 25.64 67 ALA A CA 1
ATOM 524 C C . ALA A 1 67 ? -9.115 -23.557 -0.025 1.00 25.64 67 ALA A C 1
ATOM 526 O O . ALA A 1 67 ? -9.287 -22.775 -0.963 1.00 25.64 67 ALA A O 1
ATOM 527 N N . PRO A 1 68 ? -7.954 -23.615 0.663 1.00 30.53 68 PRO A N 1
ATOM 528 C CA . PRO A 1 68 ? -6.793 -22.815 0.291 1.00 30.53 68 PRO A CA 1
ATOM 529 C C . PRO A 1 68 ? -6.580 -22.969 -1.210 1.00 30.53 68 PRO A C 1
ATOM 531 O O . PRO A 1 68 ? -6.153 -24.016 -1.698 1.00 30.53 68 PRO A O 1
ATOM 534 N N . VAL A 1 69 ? -6.969 -21.940 -1.963 1.00 33.66 69 VAL A N 1
ATOM 535 C CA . VAL A 1 69 ? -6.631 -21.871 -3.365 1.00 33.66 69 VAL A CA 1
ATOM 536 C C . VAL A 1 69 ? -5.145 -21.646 -3.267 1.00 33.66 69 VAL A C 1
ATOM 538 O O . VAL A 1 69 ? -4.711 -20.564 -2.878 1.00 33.66 69 VAL A O 1
ATOM 541 N N . ASN A 1 70 ? -4.363 -22.694 -3.532 1.00 31.39 70 ASN A N 1
ATOM 542 C CA . ASN A 1 70 ? -3.026 -22.507 -4.058 1.00 31.39 70 ASN A CA 1
ATOM 543 C C . ASN A 1 70 ? -3.219 -21.473 -5.151 1.00 31.39 70 ASN A C 1
ATOM 545 O O . ASN A 1 70 ? -3.765 -21.828 -6.194 1.00 31.39 70 ASN A O 1
ATOM 549 N N . LEU A 1 71 ? -2.917 -20.201 -4.870 1.00 35.38 71 LEU A N 1
ATOM 550 C CA . LEU A 1 71 ? -2.897 -19.162 -5.880 1.00 35.38 71 LEU A CA 1
ATOM 551 C C . LEU A 1 71 ? -1.899 -19.714 -6.875 1.00 35.38 71 LEU A C 1
ATOM 553 O O . LEU A 1 71 ? -0.707 -19.779 -6.563 1.00 35.38 71 LEU A O 1
ATOM 557 N N . PRO A 1 72 ? -2.357 -20.249 -8.016 1.00 36.31 72 PRO A N 1
ATOM 558 C CA . PRO A 1 72 ? -1.400 -20.822 -8.914 1.00 36.31 72 PRO A CA 1
ATOM 559 C C . PRO A 1 72 ? -0.612 -19.628 -9.456 1.00 36.31 72 PRO A C 1
ATOM 561 O O . PRO A 1 72 ? -1.041 -18.477 -9.330 1.00 36.31 72 PRO A O 1
ATOM 564 N N . ARG A 1 73 ? 0.533 -19.902 -10.071 1.00 39.22 73 ARG A N 1
ATOM 565 C CA . ARG A 1 73 ? 1.510 -18.958 -10.652 1.00 39.22 73 ARG A CA 1
ATOM 566 C C . ARG A 1 73 ? 0.943 -17.938 -11.678 1.00 39.22 73 ARG A C 1
ATOM 568 O O . ARG A 1 73 ? 1.671 -17.347 -12.459 1.00 39.22 73 ARG A O 1
ATOM 575 N N . TRP A 1 74 ? -0.373 -17.758 -11.733 1.00 38.59 74 TRP A N 1
ATOM 576 C CA . TRP A 1 74 ? -1.164 -16.866 -12.569 1.00 38.59 74 TRP A CA 1
ATOM 577 C C . TRP A 1 74 ? -1.325 -15.440 -12.014 1.00 38.59 74 TRP A C 1
ATOM 579 O O . TRP A 1 74 ? -2.055 -14.663 -12.633 1.00 38.59 74 TRP A O 1
ATOM 589 N N . ALA A 1 75 ? -0.696 -15.080 -10.887 1.00 37.94 75 ALA A N 1
ATOM 590 C CA . ALA A 1 75 ? -0.768 -13.730 -10.306 1.00 37.94 75 ALA A CA 1
ATOM 591 C C . ALA A 1 75 ? -0.300 -12.617 -11.275 1.00 37.94 75 ALA A C 1
ATOM 593 O O . ALA A 1 75 ? -0.679 -11.460 -11.106 1.00 37.94 75 ALA A O 1
ATOM 594 N N . GLY A 1 76 ? 0.425 -12.974 -12.342 1.00 39.03 76 GLY A N 1
ATOM 595 C CA . GLY A 1 76 ? 0.806 -12.088 -13.444 1.00 39.03 76 GLY A CA 1
ATOM 596 C C . GLY A 1 76 ? -0.142 -12.019 -14.657 1.00 39.03 76 GLY A C 1
ATOM 597 O O . GLY A 1 76 ? 0.212 -11.376 -15.644 1.00 39.03 76 GLY A O 1
ATOM 598 N N . ARG A 1 77 ? -1.324 -12.661 -14.670 1.00 48.44 77 ARG A N 1
ATOM 599 C CA . ARG A 1 77 ? -2.224 -12.598 -15.846 1.00 48.44 77 ARG A CA 1
ATOM 600 C C . ARG A 1 77 ? -3.191 -11.420 -15.751 1.00 48.44 77 ARG A C 1
ATOM 602 O O . ARG A 1 77 ? -4.065 -11.384 -14.888 1.00 48.44 77 ARG A O 1
ATOM 609 N N . GLY A 1 78 ? -3.002 -10.446 -16.642 1.00 54.06 78 GLY A N 1
ATOM 610 C CA . GLY A 1 78 ? -3.652 -9.141 -16.577 1.00 54.06 78 GLY A CA 1
ATOM 611 C C . GLY A 1 78 ? -5.181 -9.150 -16.692 1.00 54.06 78 GLY A C 1
ATOM 612 O O . GLY A 1 78 ? -5.828 -10.167 -16.914 1.00 54.06 78 GLY A O 1
ATOM 613 N N . LYS A 1 79 ? -5.779 -7.972 -16.510 1.00 58.25 79 LYS A N 1
ATOM 614 C CA . LYS A 1 79 ? -7.235 -7.781 -16.472 1.00 58.25 79 LYS A CA 1
ATOM 615 C C . LYS A 1 79 ? -7.855 -7.914 -17.870 1.00 58.25 79 LYS A C 1
ATOM 617 O O . LYS A 1 79 ? -7.282 -7.457 -18.866 1.00 58.25 79 LYS A O 1
ATOM 622 N N . ARG A 1 80 ? -9.034 -8.540 -17.929 1.00 69.06 80 ARG A N 1
ATOM 623 C CA . ARG A 1 80 ? -9.824 -8.752 -19.143 1.00 69.06 80 ARG A CA 1
ATOM 624 C C . ARG A 1 80 ? -11.209 -8.142 -18.990 1.00 69.06 80 ARG A C 1
ATOM 626 O O . ARG A 1 80 ? -11.890 -8.397 -18.000 1.00 69.06 80 ARG A O 1
ATOM 633 N N . ILE A 1 81 ? -11.627 -7.383 -19.997 1.00 71.69 81 ILE A N 1
ATOM 634 C CA . ILE A 1 81 ? -12.962 -6.791 -20.088 1.00 71.69 81 ILE A CA 1
ATOM 635 C C . ILE A 1 81 ? -13.695 -7.430 -21.268 1.00 71.69 81 ILE A C 1
ATOM 637 O O . ILE A 1 81 ? -13.138 -7.520 -22.362 1.00 71.69 81 ILE A O 1
ATOM 641 N N . ARG A 1 82 ? -14.923 -7.895 -21.042 1.00 78.50 82 ARG A N 1
ATOM 642 C CA . ARG A 1 82 ? -15.805 -8.503 -22.042 1.00 78.50 82 ARG A CA 1
ATOM 643 C C . ARG A 1 82 ? -17.056 -7.654 -22.203 1.00 78.50 82 ARG A C 1
ATOM 645 O O . ARG A 1 82 ? -17.710 -7.331 -21.213 1.00 78.50 82 ARG A O 1
ATOM 652 N N . GLY A 1 83 ? -17.371 -7.306 -23.445 1.00 74.88 83 GLY A N 1
ATOM 653 C CA . GLY A 1 83 ? -18.584 -6.575 -23.797 1.00 74.88 83 GLY A CA 1
ATOM 654 C C . GLY A 1 83 ? -19.593 -7.505 -24.455 1.00 74.88 83 GLY A C 1
ATOM 655 O O . GLY A 1 83 ? -19.206 -8.272 -25.328 1.00 74.88 83 GLY A O 1
ATOM 656 N N . PHE A 1 84 ? -20.861 -7.441 -24.063 1.00 80.81 84 PHE A N 1
ATOM 657 C CA . PHE A 1 84 ? -21.954 -8.127 -24.762 1.00 80.81 84 PHE A CA 1
ATOM 658 C C . PHE A 1 84 ? -23.254 -7.331 -24.622 1.00 80.81 84 PHE A C 1
ATOM 660 O O . PHE A 1 84 ? -23.343 -6.417 -23.804 1.00 80.81 84 PHE A O 1
ATOM 667 N N . THR A 1 85 ? -24.250 -7.621 -25.455 1.00 82.25 85 THR A N 1
ATOM 668 C CA . THR A 1 85 ? -25.526 -6.888 -25.473 1.00 82.25 85 THR A CA 1
ATOM 669 C C . THR A 1 85 ? -26.683 -7.870 -25.347 1.00 82.25 85 THR A C 1
ATOM 671 O O . THR A 1 85 ? -26.674 -8.911 -25.998 1.00 82.25 85 THR A O 1
ATOM 674 N N . VAL A 1 86 ? -27.666 -7.542 -24.508 1.00 84.25 86 VAL A N 1
ATOM 675 C CA . VAL A 1 86 ? -28.933 -8.279 -24.388 1.00 84.25 86 VAL A CA 1
ATOM 676 C C . VAL A 1 86 ? -30.061 -7.275 -24.606 1.00 84.25 86 VAL A C 1
ATOM 678 O O . VAL A 1 86 ? -30.266 -6.376 -23.788 1.00 84.25 86 VAL A O 1
ATOM 681 N N . GLY A 1 87 ? -30.752 -7.377 -25.745 1.00 89.50 87 GLY A N 1
ATOM 682 C CA . GLY A 1 87 ? -31.715 -6.362 -26.182 1.00 89.50 87 GLY A CA 1
ATOM 683 C C . GLY A 1 87 ? -31.053 -4.988 -26.332 1.00 89.50 87 GLY A C 1
ATOM 684 O O . GLY A 1 87 ? -30.096 -4.839 -27.085 1.00 89.50 87 GLY A O 1
ATOM 685 N N . ASN A 1 88 ? -31.532 -4.002 -25.568 1.00 91.62 88 ASN A N 1
ATOM 686 C CA . ASN A 1 88 ? -31.026 -2.622 -25.591 1.00 91.62 88 ASN A CA 1
ATOM 687 C C . ASN A 1 88 ? -30.008 -2.324 -24.472 1.00 91.62 88 ASN A C 1
ATOM 689 O O . ASN A 1 88 ? -29.625 -1.171 -24.278 1.00 91.62 88 ASN A O 1
ATOM 693 N N . ILE A 1 89 ? -29.576 -3.340 -23.715 1.00 89.56 89 ILE A N 1
ATOM 694 C CA . ILE A 1 89 ? -28.672 -3.179 -22.570 1.00 89.56 89 ILE A CA 1
ATOM 695 C C . ILE A 1 89 ? -27.284 -3.715 -22.926 1.00 89.56 89 ILE A C 1
ATOM 697 O O . ILE A 1 89 ? -27.130 -4.878 -23.307 1.00 89.56 89 ILE A O 1
ATOM 701 N N . LYS A 1 90 ? -26.261 -2.867 -22.767 1.00 90.19 90 LYS A N 1
ATOM 702 C CA . LYS A 1 90 ? -24.848 -3.223 -22.950 1.00 90.19 90 LYS A CA 1
ATOM 703 C C . LYS A 1 90 ? -24.232 -3.603 -21.608 1.00 90.19 90 LYS A C 1
ATOM 705 O O . LYS A 1 90 ? -24.260 -2.817 -20.665 1.00 90.19 90 LYS A O 1
ATOM 710 N N . PHE A 1 91 ? -23.628 -4.781 -21.544 1.00 85.38 91 PHE A N 1
ATOM 711 C CA . PHE A 1 91 ? -22.916 -5.280 -20.376 1.00 85.38 91 PHE A CA 1
ATOM 712 C C . PHE A 1 91 ? -21.409 -5.190 -20.592 1.00 85.38 91 PHE A C 1
ATOM 714 O O . PHE A 1 91 ? -20.900 -5.522 -21.662 1.00 85.38 91 PHE A O 1
ATOM 721 N N . CYS A 1 92 ? -20.699 -4.769 -19.548 1.00 87.06 92 CYS A N 1
ATOM 722 C CA . CYS A 1 92 ? -19.244 -4.709 -19.496 1.00 87.06 92 CYS A CA 1
ATOM 723 C C . CYS A 1 92 ? -18.777 -5.509 -18.276 1.00 87.06 92 CYS A C 1
ATOM 725 O O . CYS A 1 92 ? -18.836 -5.033 -17.144 1.00 87.06 92 CYS A O 1
ATOM 727 N N . ALA A 1 93 ? -18.366 -6.755 -18.500 1.00 83.44 93 ALA A N 1
ATOM 728 C CA . ALA A 1 93 ? -17.894 -7.645 -17.448 1.00 83.44 93 ALA A CA 1
ATOM 729 C C . ALA A 1 93 ? -16.367 -7.598 -17.370 1.00 83.44 93 ALA A C 1
ATOM 731 O O . ALA A 1 93 ? -15.684 -7.742 -18.381 1.00 83.44 93 ALA A O 1
ATOM 732 N N . SER A 1 94 ? -15.814 -7.440 -16.170 1.00 80.94 94 SER A N 1
ATOM 733 C CA . SER A 1 94 ? -14.369 -7.372 -15.958 1.00 80.94 94 SER A CA 1
ATOM 734 C C . SER A 1 94 ? -13.914 -8.408 -14.937 1.00 80.94 94 SER A C 1
ATOM 736 O O . SER A 1 94 ? -14.447 -8.450 -13.835 1.00 80.94 94 SER A O 1
ATOM 738 N N . SER A 1 95 ? -12.865 -9.167 -15.256 1.00 73.75 95 SER A N 1
ATOM 739 C CA . SER A 1 95 ? -12.221 -10.104 -14.322 1.00 73.75 95 SER A CA 1
ATOM 740 C C . SER A 1 95 ? -10.735 -10.313 -14.654 1.00 73.75 95 SER A C 1
ATOM 742 O O . SER A 1 95 ? -10.231 -9.798 -15.658 1.00 73.75 95 SER A O 1
ATOM 744 N N . ARG A 1 96 ? -10.014 -11.060 -13.808 1.00 68.88 96 ARG A N 1
ATOM 745 C CA . ARG A 1 96 ? -8.705 -11.645 -14.153 1.00 68.88 96 ARG A CA 1
ATOM 746 C C . ARG A 1 96 ? -8.899 -12.719 -15.236 1.00 68.88 96 ARG A C 1
ATOM 748 O O . ARG A 1 96 ? -10.013 -13.199 -15.452 1.00 68.88 96 ARG A O 1
ATOM 755 N N . GLU A 1 97 ? -7.836 -13.101 -15.947 1.00 66.94 97 GLU A N 1
ATOM 756 C CA . GLU A 1 97 ? -7.890 -14.162 -16.975 1.00 66.94 97 GLU A CA 1
ATOM 757 C C . GLU A 1 97 ? -8.013 -15.571 -16.369 1.00 66.94 97 GLU A C 1
ATOM 759 O O . GLU A 1 97 ? -7.185 -16.459 -16.577 1.00 66.94 97 GLU A O 1
ATOM 764 N N . GLU A 1 98 ? -9.074 -15.781 -15.600 1.00 69.81 98 GLU A N 1
ATOM 765 C CA . GLU A 1 98 ? -9.419 -17.063 -15.013 1.00 69.81 98 GLU A CA 1
ATOM 766 C C . GLU A 1 98 ? -10.159 -17.927 -16.032 1.00 69.81 98 GLU A C 1
ATOM 768 O O . GLU A 1 98 ? -10.969 -17.444 -16.832 1.00 69.81 98 GLU A O 1
ATOM 773 N N . ASN A 1 99 ? -9.877 -19.230 -16.011 1.00 68.88 99 ASN A N 1
ATOM 774 C CA . ASN A 1 99 ? -10.419 -20.181 -16.981 1.00 68.88 99 ASN A CA 1
ATOM 775 C C . ASN A 1 99 ? -11.965 -20.183 -17.009 1.00 68.88 99 ASN A C 1
ATOM 777 O O . ASN A 1 99 ? -12.520 -20.092 -18.105 1.00 68.88 99 ASN A O 1
ATOM 781 N N . PRO A 1 100 ? -12.683 -20.176 -15.863 1.00 74.81 100 PRO A N 1
ATOM 782 C CA . PRO A 1 100 ? -14.147 -20.113 -15.863 1.00 74.81 100 PRO A CA 1
ATOM 783 C C . PRO A 1 100 ? -14.691 -18.847 -16.536 1.00 74.81 100 PRO A C 1
ATOM 785 O O . PRO A 1 100 ? -15.572 -18.935 -17.387 1.00 74.81 100 PRO A O 1
ATOM 788 N N . PHE A 1 101 ? -14.109 -17.681 -16.236 1.00 75.25 101 PHE A N 1
ATOM 789 C CA . PHE A 1 101 ? -14.506 -16.409 -16.844 1.00 75.25 101 PHE A CA 1
ATOM 790 C C . PHE A 1 101 ? -14.253 -16.400 -18.357 1.00 75.25 101 PHE A C 1
ATOM 792 O O . PHE A 1 101 ? -15.089 -15.962 -19.146 1.00 75.25 101 PHE A O 1
ATOM 799 N N . CYS A 1 102 ? -13.101 -16.923 -18.783 1.00 74.31 102 CYS A N 1
ATOM 800 C CA . CYS A 1 102 ? -12.746 -16.994 -20.196 1.00 74.31 102 CYS A CA 1
ATOM 801 C C . CYS A 1 102 ? -13.655 -17.940 -20.986 1.00 74.31 102 CYS A C 1
ATOM 803 O O . CYS A 1 102 ? -13.967 -17.627 -22.133 1.00 74.31 102 CYS A O 1
ATOM 805 N N . ARG A 1 103 ? -14.062 -19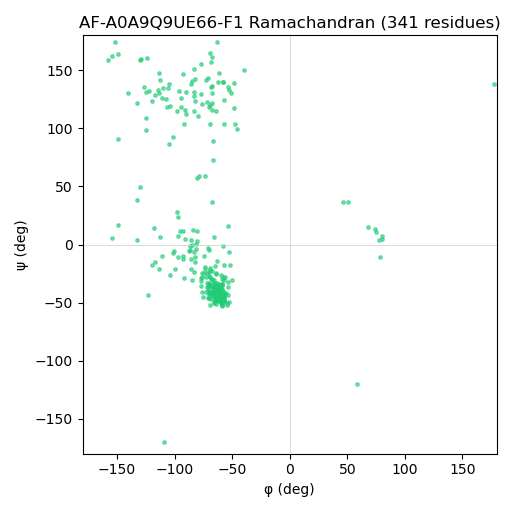.063 -20.383 1.00 82.19 103 ARG A N 1
ATOM 806 C CA . ARG A 1 103 ? -14.989 -20.029 -20.983 1.00 82.19 103 ARG A CA 1
ATOM 807 C C . ARG A 1 103 ? -16.403 -19.470 -21.077 1.00 82.19 103 ARG A C 1
ATOM 809 O O . ARG A 1 103 ? -17.006 -19.567 -22.137 1.00 82.19 103 ARG A O 1
ATOM 816 N N . PHE A 1 104 ? -16.903 -18.852 -20.006 1.00 82.94 104 PHE A N 1
ATOM 817 C CA . PHE A 1 104 ? -18.260 -18.301 -19.971 1.00 82.94 104 PHE A CA 1
ATOM 818 C C . PHE A 1 104 ? -18.471 -17.210 -21.032 1.00 82.94 104 PHE A C 1
ATOM 820 O O . PHE A 1 104 ? -19.485 -17.198 -21.718 1.00 82.94 104 PHE A O 1
ATOM 827 N N . PHE A 1 105 ? -17.483 -16.330 -21.221 1.00 81.94 105 PHE A N 1
ATOM 828 C CA . PHE A 1 105 ? -17.528 -15.254 -22.220 1.00 81.94 105 PHE A CA 1
ATOM 829 C C . PHE A 1 105 ? -16.787 -15.597 -23.522 1.00 81.94 105 PHE A C 1
ATOM 831 O O . PHE A 1 105 ? -16.258 -14.705 -24.199 1.00 81.94 105 PHE A O 1
ATOM 838 N N . ALA A 1 106 ? -16.695 -16.882 -23.872 1.00 81.94 106 ALA A N 1
ATOM 839 C CA . ALA A 1 106 ? -16.127 -17.295 -25.149 1.00 81.94 106 ALA A CA 1
ATOM 840 C C . ALA A 1 106 ? -16.907 -16.655 -26.317 1.00 81.94 106 ALA A C 1
ATOM 842 O O . ALA A 1 106 ? -18.125 -16.507 -26.265 1.00 81.94 106 ALA A O 1
ATOM 843 N N . GLY A 1 107 ? -16.194 -16.210 -27.355 1.00 81.69 107 GLY A N 1
ATOM 844 C CA . GLY A 1 107 ? -16.791 -15.561 -28.533 1.00 81.69 107 GLY A CA 1
ATOM 845 C C . GLY A 1 107 ? -17.198 -14.088 -28.373 1.00 81.69 107 GLY A C 1
ATOM 846 O O . GLY A 1 107 ? -17.457 -13.435 -29.376 1.00 81.69 107 GLY A O 1
ATOM 847 N N . GLN A 1 108 ? -17.201 -13.522 -27.160 1.00 84.62 108 GLN A N 1
ATOM 848 C CA . GLN A 1 108 ? -17.566 -12.111 -26.951 1.00 84.62 108 GLN A CA 1
ATOM 849 C C . GLN A 1 108 ? -16.389 -11.147 -27.206 1.00 84.62 108 GLN A C 1
ATOM 851 O O . GLN A 1 108 ? -15.241 -11.524 -26.941 1.00 84.62 108 GLN A O 1
ATOM 856 N N . PRO A 1 109 ? -16.622 -9.890 -27.635 1.00 83.50 109 PRO A N 1
ATOM 857 C CA . PRO A 1 109 ? -15.594 -8.848 -27.699 1.00 83.50 109 PRO A CA 1
ATOM 858 C C . PRO A 1 109 ? -14.771 -8.743 -26.411 1.00 83.50 109 PRO A C 1
ATOM 860 O O . PRO A 1 109 ? -15.305 -8.851 -25.305 1.00 83.50 109 PRO A O 1
ATOM 863 N N . CYS A 1 110 ? -13.458 -8.553 -26.549 1.00 80.31 110 CYS A N 1
ATOM 864 C CA . CYS A 1 110 ? -12.512 -8.665 -25.444 1.00 80.31 110 CYS A CA 1
ATOM 865 C C . CYS A 1 110 ? -11.430 -7.594 -25.497 1.00 80.31 110 CYS A C 1
ATOM 867 O O . CYS A 1 110 ? -10.728 -7.475 -26.496 1.00 80.31 110 CYS A O 1
ATOM 869 N N . LEU A 1 111 ? -11.210 -6.918 -24.372 1.00 82.38 111 LEU A N 1
ATOM 870 C CA . LEU A 1 111 ? -10.062 -6.045 -24.157 1.00 82.38 111 LEU A CA 1
ATOM 871 C C . LEU A 1 111 ? -9.133 -6.671 -23.119 1.00 82.38 111 LEU A C 1
ATOM 873 O O . LEU A 1 111 ? -9.554 -7.001 -22.009 1.00 82.38 111 LEU A O 1
ATOM 877 N N . ARG A 1 112 ? -7.859 -6.825 -23.482 1.00 79.44 112 ARG A N 1
ATOM 878 C CA . ARG A 1 112 ? -6.784 -7.242 -22.575 1.00 79.44 112 ARG A CA 1
ATOM 879 C C . ARG A 1 112 ? -6.003 -6.002 -22.171 1.00 79.44 112 ARG A C 1
ATOM 881 O O . ARG A 1 112 ? -5.086 -5.588 -22.870 1.00 79.44 112 ARG A O 1
ATOM 888 N N . THR A 1 113 ? -6.381 -5.381 -21.060 1.00 78.12 113 THR A N 1
ATOM 889 C CA . THR A 1 113 ? -5.897 -4.031 -20.718 1.00 78.12 113 THR A CA 1
ATOM 890 C C . THR A 1 113 ? -4.379 -3.976 -20.524 1.00 78.12 113 THR A C 1
ATOM 892 O O . THR A 1 113 ? -3.746 -3.005 -20.918 1.00 78.12 113 THR A O 1
ATOM 895 N N . HIS A 1 114 ? -3.779 -5.048 -20.001 1.00 73.31 114 HIS A N 1
ATOM 896 C CA . HIS A 1 114 ? -2.326 -5.181 -19.827 1.00 73.31 114 HIS A CA 1
ATOM 897 C C . HIS A 1 114 ? -1.532 -5.211 -21.146 1.00 73.31 114 HIS A C 1
ATOM 899 O O . HIS A 1 114 ? -0.330 -4.989 -21.139 1.00 73.31 114 HIS A O 1
ATOM 905 N N . GLN A 1 115 ? -2.183 -5.485 -22.281 1.00 79.50 115 GLN A N 1
ATOM 906 C CA . GLN A 1 115 ? -1.548 -5.450 -23.603 1.00 79.50 115 GLN A CA 1
ATOM 907 C C . GLN A 1 115 ? -1.699 -4.084 -24.284 1.00 79.50 115 GLN A C 1
ATOM 909 O O . GLN A 1 115 ? -1.040 -3.823 -25.286 1.00 79.50 115 GLN A O 1
ATOM 914 N N . LEU A 1 116 ? -2.566 -3.218 -23.748 1.00 83.50 116 LEU A N 1
ATOM 915 C CA . LEU A 1 116 ? -2.954 -1.947 -24.364 1.00 83.50 116 LEU A CA 1
ATOM 916 C C . LEU A 1 116 ? -2.421 -0.720 -23.610 1.00 83.50 116 LEU A C 1
ATOM 918 O O . LEU A 1 116 ? -2.472 0.380 -24.143 1.00 83.50 116 LEU A O 1
ATOM 922 N N . ASN A 1 117 ? -1.861 -0.891 -22.412 1.00 87.00 117 ASN A N 1
ATOM 923 C CA . ASN A 1 117 ? -1.379 0.211 -21.568 1.00 87.00 117 ASN A CA 1
ATOM 924 C C . ASN A 1 117 ? 0.109 0.555 -21.769 1.00 87.00 117 ASN A C 1
ATOM 926 O O . ASN A 1 117 ? 0.695 1.293 -20.978 1.00 87.00 117 ASN A O 1
ATOM 930 N N . ARG A 1 118 ? 0.750 0.022 -22.818 1.00 89.38 118 ARG A N 1
ATOM 931 C CA . ARG A 1 118 ? 2.186 0.222 -23.072 1.00 89.38 118 ARG A CA 1
ATOM 932 C C . ARG A 1 118 ? 2.549 1.705 -23.205 1.00 89.38 118 ARG A C 1
ATOM 934 O O . ARG A 1 118 ? 3.585 2.125 -22.693 1.00 89.38 118 ARG A O 1
ATOM 941 N N . ASN A 1 119 ? 1.703 2.480 -23.884 1.00 90.69 119 ASN A N 1
ATOM 942 C CA . ASN A 1 119 ? 1.930 3.909 -24.080 1.00 90.69 119 ASN A CA 1
ATOM 943 C C . ASN A 1 119 ? 1.758 4.692 -22.770 1.00 90.69 119 ASN A C 1
ATOM 945 O O . ASN A 1 119 ? 2.596 5.529 -22.444 1.00 90.69 119 ASN A O 1
ATOM 949 N N . ASP A 1 120 ? 0.741 4.358 -21.973 1.00 91.81 120 ASP A N 1
ATOM 950 C CA . ASP A 1 120 ? 0.515 4.973 -20.658 1.00 91.81 120 ASP A CA 1
ATOM 951 C C . ASP A 1 120 ? 1.696 4.721 -19.717 1.00 91.81 120 ASP A C 1
ATOM 953 O O . ASP A 1 120 ? 2.167 5.633 -19.040 1.00 91.81 120 ASP A O 1
ATOM 957 N N . ILE A 1 121 ? 2.229 3.494 -19.729 1.00 93.19 121 ILE A N 1
ATOM 958 C CA . ILE A 1 121 ? 3.436 3.124 -18.983 1.00 93.19 121 ILE A CA 1
ATOM 959 C C . ILE A 1 121 ? 4.636 3.957 -19.440 1.00 93.19 121 ILE A C 1
ATOM 961 O O . ILE A 1 121 ? 5.367 4.480 -18.600 1.00 93.19 121 ILE A O 1
ATOM 965 N N . TYR A 1 122 ? 4.840 4.102 -20.754 1.00 94.38 122 TYR A N 1
ATOM 966 C CA . TYR A 1 122 ? 5.929 4.920 -21.286 1.00 94.38 122 TYR A CA 1
ATOM 967 C C . TYR A 1 122 ? 5.800 6.380 -20.845 1.00 94.38 122 TYR A C 1
ATOM 969 O O . TYR A 1 122 ? 6.768 6.952 -20.348 1.00 94.38 122 TYR A O 1
ATOM 977 N N . HIS A 1 123 ? 4.613 6.976 -20.976 1.00 95.00 123 HIS A N 1
ATOM 978 C CA . HIS A 1 123 ? 4.370 8.358 -20.564 1.00 95.00 123 HIS A CA 1
ATOM 979 C C . HIS A 1 123 ? 4.567 8.553 -19.062 1.00 95.00 123 HIS A C 1
ATOM 981 O O . HIS A 1 123 ? 5.244 9.498 -18.655 1.00 95.00 123 HIS A O 1
ATOM 987 N N . PHE A 1 124 ? 4.045 7.641 -18.241 1.00 94.88 124 PHE A N 1
ATOM 988 C CA . PHE A 1 124 ? 4.250 7.673 -16.798 1.00 94.88 124 PHE A CA 1
ATOM 989 C C . PHE A 1 124 ? 5.738 7.608 -16.444 1.00 94.88 124 PHE A C 1
ATOM 991 O O . PHE A 1 124 ? 6.242 8.484 -15.740 1.00 94.88 124 PHE A O 1
ATOM 998 N N . ALA A 1 125 ? 6.457 6.612 -16.970 1.00 94.62 125 ALA A N 1
ATOM 999 C CA . ALA A 1 125 ? 7.877 6.432 -16.695 1.00 94.62 125 ALA A CA 1
ATOM 1000 C C . ALA A 1 125 ? 8.696 7.632 -17.185 1.00 94.62 125 ALA A C 1
ATOM 1002 O O . ALA A 1 125 ? 9.527 8.148 -16.447 1.00 94.62 125 ALA A O 1
ATOM 1003 N N . ARG A 1 126 ? 8.420 8.141 -18.392 1.00 95.00 126 ARG A N 1
ATOM 1004 C CA . ARG A 1 126 ? 9.094 9.319 -18.952 1.00 95.00 126 ARG A CA 1
ATOM 1005 C C . ARG A 1 126 ? 8.931 10.545 -18.059 1.00 95.00 126 ARG A C 1
ATOM 1007 O O . ARG A 1 126 ? 9.909 11.264 -17.868 1.00 95.00 126 ARG A O 1
ATOM 1014 N N . ASN A 1 127 ? 7.726 10.777 -17.543 1.00 94.88 127 ASN A N 1
ATOM 1015 C CA . ASN A 1 127 ? 7.410 11.956 -16.739 1.00 94.88 127 ASN A CA 1
ATOM 1016 C C . ASN A 1 127 ? 7.942 11.863 -15.303 1.00 94.88 127 ASN A C 1
ATOM 1018 O O . ASN A 1 127 ? 8.208 12.892 -14.692 1.00 94.88 127 ASN A O 1
ATOM 1022 N N . ARG A 1 128 ? 8.073 10.650 -14.753 1.00 94.25 128 ARG A N 1
ATOM 1023 C CA . ARG A 1 128 ? 8.488 10.426 -13.358 1.00 94.25 128 ARG A CA 1
ATOM 1024 C C . ARG A 1 128 ? 9.963 10.070 -13.190 1.00 94.25 128 ARG A C 1
ATOM 1026 O O . ARG A 1 128 ? 10.481 10.231 -12.088 1.00 94.25 128 ARG A O 1
ATOM 1033 N N . LEU A 1 129 ? 10.627 9.585 -14.238 1.00 93.12 129 LEU A N 1
ATOM 1034 C CA . LEU A 1 129 ? 12.060 9.308 -14.216 1.00 93.12 129 LEU A CA 1
ATOM 1035 C C . LEU A 1 129 ? 12.837 10.6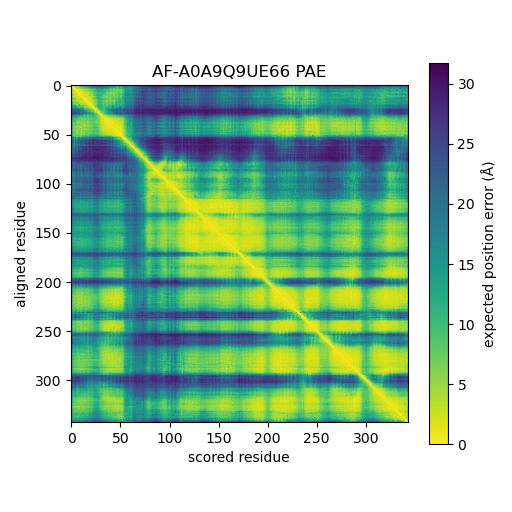27 -14.202 1.00 93.12 129 LEU A C 1
ATOM 1037 O O . LEU A 1 129 ? 12.684 11.458 -15.105 1.00 93.12 129 LEU A O 1
ATOM 1041 N N . GLU A 1 130 ? 13.664 10.799 -13.176 1.00 90.31 130 GLU A N 1
ATOM 1042 C CA . GLU A 1 130 ? 14.527 11.964 -13.026 1.00 90.31 130 GLU A CA 1
ATOM 1043 C C . GLU A 1 130 ? 15.522 12.061 -14.183 1.00 90.31 130 GLU A C 1
ATOM 1045 O O . GLU A 1 130 ? 15.936 11.067 -14.776 1.00 90.31 130 GLU A O 1
ATOM 1050 N N . VAL A 1 131 ? 15.861 13.295 -14.547 1.00 86.12 131 VAL A N 1
ATOM 1051 C CA . VAL A 1 131 ? 16.695 13.582 -15.725 1.00 86.12 131 VAL A CA 1
ATOM 1052 C C . VAL A 1 131 ? 18.119 13.948 -15.325 1.00 86.12 131 VAL A C 1
ATOM 1054 O O . VAL A 1 131 ? 19.049 13.763 -16.105 1.00 86.12 131 VAL A O 1
ATOM 1057 N N . SER A 1 132 ? 18.287 14.480 -14.115 1.00 83.00 132 SER A N 1
ATOM 1058 C CA . SER A 1 132 ? 19.578 14.882 -13.568 1.00 83.00 132 SER A CA 1
ATOM 1059 C C . SER A 1 132 ? 20.538 13.697 -13.568 1.00 83.00 132 SER A C 1
ATOM 1061 O O . SER A 1 132 ? 20.222 12.656 -13.007 1.00 83.00 132 SER A O 1
ATOM 1063 N N . GLY A 1 133 ? 21.702 13.847 -14.197 1.00 74.06 133 GLY A N 1
ATOM 1064 C CA . GLY A 1 133 ? 22.727 12.800 -14.215 1.00 74.06 133 GLY A CA 1
ATOM 1065 C C . GLY A 1 133 ? 22.510 11.673 -15.234 1.00 74.06 133 GLY A C 1
ATOM 1066 O O . GLY A 1 133 ? 23.283 10.721 -15.223 1.00 74.06 133 GLY A O 1
ATOM 1067 N N . LEU A 1 134 ? 21.517 11.769 -16.131 1.00 83.50 134 LEU A N 1
ATOM 1068 C CA . LEU A 1 134 ? 21.331 10.822 -17.238 1.00 83.50 134 LEU A CA 1
ATOM 1069 C C . LEU A 1 134 ? 21.636 11.460 -18.594 1.00 83.50 134 LEU A C 1
ATOM 1071 O O . LEU A 1 134 ? 21.122 12.531 -18.922 1.00 83.50 134 LEU A O 1
ATOM 1075 N N . SER A 1 135 ? 22.391 10.751 -19.439 1.00 86.88 135 SER A N 1
ATOM 1076 C CA . SER A 1 135 ? 22.458 11.092 -20.860 1.00 86.88 135 SER A CA 1
ATOM 1077 C C . SER A 1 135 ? 21.112 10.810 -21.544 1.00 86.88 135 SER A C 1
ATOM 1079 O O . SER A 1 135 ? 20.317 9.978 -21.092 1.00 86.88 135 SER A O 1
ATOM 1081 N N . TYR A 1 136 ? 20.850 11.472 -22.675 1.00 87.19 136 TYR A N 1
ATOM 1082 C CA . TYR A 1 136 ? 19.649 11.210 -23.478 1.00 87.19 136 TYR A CA 1
ATOM 1083 C C . TYR A 1 136 ? 19.532 9.727 -23.876 1.00 87.19 136 TYR A C 1
ATOM 1085 O O . TYR A 1 136 ? 18.453 9.136 -23.788 1.00 87.19 136 TYR A O 1
ATOM 1093 N N . ASN A 1 137 ? 20.658 9.116 -24.257 1.00 88.06 137 ASN A N 1
ATOM 1094 C CA . ASN A 1 137 ? 20.715 7.722 -24.686 1.00 88.06 137 ASN A CA 1
ATOM 1095 C C . ASN A 1 137 ? 20.428 6.759 -23.530 1.00 88.06 137 ASN A C 1
ATOM 1097 O O . ASN A 1 137 ? 19.654 5.817 -23.704 1.00 88.06 137 ASN A O 1
ATOM 1101 N N . ASP A 1 138 ? 20.988 7.015 -22.346 1.00 87.44 138 ASP A N 1
ATOM 1102 C CA . ASP A 1 138 ? 20.738 6.182 -21.166 1.00 87.44 138 ASP A CA 1
ATOM 1103 C C . ASP A 1 138 ? 19.286 6.293 -20.722 1.00 87.44 138 ASP A C 1
ATOM 1105 O O . ASP A 1 138 ? 18.626 5.278 -20.513 1.00 87.44 138 ASP A O 1
ATOM 1109 N N . ARG A 1 139 ? 18.735 7.511 -20.688 1.00 90.25 139 ARG A N 1
ATOM 1110 C CA . ARG A 1 139 ? 17.321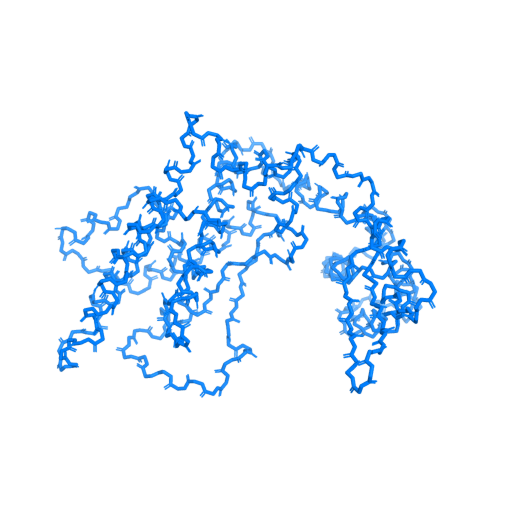 7.717 -20.364 1.00 90.25 139 ARG A CA 1
ATOM 1111 C C . ARG A 1 139 ? 16.407 6.971 -21.334 1.00 90.25 139 ARG A C 1
ATOM 1113 O O . ARG A 1 139 ? 15.472 6.302 -20.900 1.00 90.25 139 ARG A O 1
ATOM 1120 N N . SER A 1 140 ? 16.669 7.064 -22.637 1.00 91.38 140 SER A N 1
ATOM 1121 C CA . SER A 1 140 ? 15.888 6.360 -23.660 1.00 91.38 140 SER A CA 1
ATOM 1122 C C . SER A 1 140 ? 15.958 4.837 -23.482 1.00 91.38 140 SER A C 1
ATOM 1124 O O . SER A 1 140 ? 14.927 4.155 -23.498 1.00 91.38 140 SER A O 1
ATOM 1126 N N . ARG A 1 141 ? 17.159 4.303 -23.220 1.00 90.94 141 ARG A N 1
ATOM 1127 C CA . ARG A 1 141 ? 17.382 2.873 -22.971 1.00 90.94 141 ARG A CA 1
ATOM 1128 C C . ARG A 1 141 ? 16.647 2.391 -21.720 1.00 90.94 141 ARG A C 1
ATOM 1130 O O . ARG A 1 141 ? 15.909 1.410 -21.804 1.00 90.94 141 ARG A O 1
ATOM 1137 N N . LEU A 1 142 ? 16.752 3.117 -20.605 1.00 92.44 142 LEU A N 1
ATOM 1138 C CA . LEU A 1 142 ? 16.051 2.794 -19.359 1.00 92.44 142 LEU A CA 1
ATOM 1139 C C . LEU A 1 142 ? 14.533 2.796 -19.542 1.00 92.44 142 LEU A C 1
ATOM 1141 O O . LEU A 1 142 ? 13.865 1.857 -19.113 1.00 92.44 142 LEU A O 1
ATOM 1145 N N . LEU A 1 143 ? 13.978 3.799 -20.230 1.00 94.19 143 LEU A N 1
ATOM 1146 C CA . LEU A 1 143 ? 12.542 3.853 -20.518 1.00 94.19 143 LEU A CA 1
ATOM 1147 C C . LEU A 1 143 ? 12.084 2.656 -21.356 1.00 94.19 143 LEU A C 1
ATOM 1149 O O . LEU A 1 143 ? 11.064 2.041 -21.042 1.00 94.19 143 LEU A O 1
ATOM 1153 N N . SER A 1 144 ? 12.847 2.288 -22.388 1.00 92.75 144 SER A N 1
ATOM 1154 C CA . SER A 1 144 ? 12.561 1.103 -23.203 1.00 92.75 144 SER A CA 1
ATOM 1155 C C . SER A 1 144 ? 12.573 -0.180 -22.361 1.00 92.75 144 SER A C 1
ATOM 1157 O O . SER A 1 144 ? 11.641 -0.989 -22.440 1.00 92.75 144 SER A O 1
ATOM 1159 N N . THR A 1 145 ? 13.577 -0.340 -21.492 1.00 92.75 145 THR A N 1
ATOM 1160 C CA . THR A 1 145 ? 13.690 -1.492 -20.589 1.00 92.75 145 THR A CA 1
ATOM 1161 C C . THR A 1 145 ? 12.535 -1.546 -19.591 1.00 92.75 145 THR A C 1
ATOM 1163 O O . THR A 1 145 ? 11.931 -2.608 -19.439 1.00 92.75 145 THR A O 1
ATOM 1166 N N . VAL A 1 146 ? 12.171 -0.422 -18.968 1.00 93.75 146 VAL A N 1
ATOM 1167 C CA . VAL A 1 146 ? 11.043 -0.327 -18.026 1.00 93.75 146 VAL A CA 1
ATOM 1168 C C . VAL A 1 146 ? 9.737 -0.733 -18.702 1.00 93.75 146 VAL A C 1
ATOM 1170 O O . VAL A 1 146 ? 9.040 -1.614 -18.204 1.00 93.75 146 VAL A O 1
ATOM 1173 N N . VAL A 1 147 ? 9.422 -0.157 -19.865 1.00 92.19 147 VAL A N 1
ATOM 1174 C CA . VAL A 1 147 ? 8.189 -0.470 -20.607 1.00 92.19 147 VAL A CA 1
ATOM 1175 C C . VAL A 1 147 ? 8.125 -1.950 -20.979 1.00 92.19 147 VAL A C 1
ATOM 1177 O O . VAL A 1 147 ? 7.073 -2.577 -20.861 1.00 92.19 147 VAL A O 1
ATOM 1180 N N . ARG A 1 148 ? 9.249 -2.520 -21.427 1.00 90.19 148 ARG A N 1
ATOM 1181 C CA . ARG A 1 148 ? 9.333 -3.929 -21.817 1.00 90.19 148 ARG A CA 1
ATOM 1182 C C . ARG A 1 148 ? 9.180 -4.864 -20.616 1.00 90.19 148 ARG A C 1
ATOM 1184 O O . ARG A 1 148 ? 8.425 -5.827 -20.708 1.00 90.19 148 ARG A O 1
ATOM 1191 N N . LYS A 1 149 ? 9.886 -4.604 -19.510 1.00 88.81 149 LYS A N 1
ATOM 1192 C CA . LYS A 1 149 ? 9.860 -5.462 -18.312 1.00 88.81 149 LYS A CA 1
ATOM 1193 C C . LYS A 1 149 ? 8.555 -5.357 -17.528 1.00 88.81 149 LYS A C 1
ATOM 1195 O O . LYS A 1 149 ? 8.159 -6.340 -16.914 1.00 88.81 149 LYS A O 1
ATOM 1200 N N . ALA A 1 150 ? 7.865 -4.219 -17.594 1.00 87.12 150 ALA A N 1
ATOM 1201 C CA . ALA A 1 150 ? 6.607 -4.017 -16.885 1.00 87.12 150 ALA A CA 1
A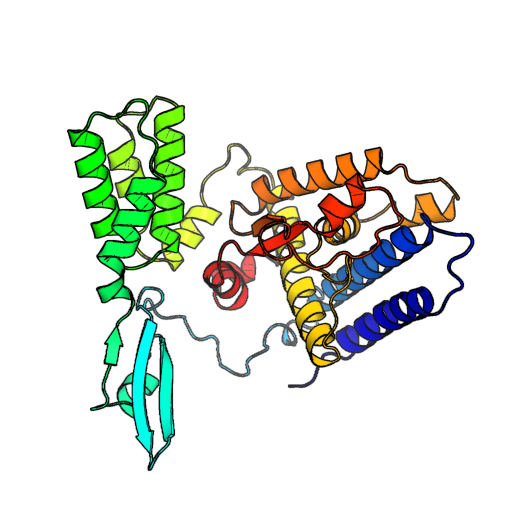TOM 1202 C C . ALA A 1 150 ? 5.517 -5.024 -17.268 1.00 87.12 150 ALA A C 1
ATOM 1204 O O . ALA A 1 150 ? 4.642 -5.294 -16.453 1.00 87.12 150 ALA A O 1
ATOM 1205 N N . ASN A 1 151 ? 5.529 -5.541 -18.505 1.00 84.19 151 ASN A N 1
ATOM 1206 C CA . ASN A 1 151 ? 4.531 -6.490 -19.015 1.00 84.19 151 ASN A CA 1
ATOM 1207 C C . ASN A 1 151 ? 3.071 -6.076 -18.701 1.00 84.19 151 ASN A C 1
ATOM 1209 O O . ASN A 1 151 ? 2.217 -6.893 -18.356 1.00 84.19 151 ASN A O 1
ATOM 1213 N N . GLY A 1 152 ? 2.802 -4.768 -18.755 1.00 82.50 152 GLY A N 1
ATOM 1214 C CA . GLY A 1 152 ? 1.493 -4.186 -18.460 1.00 82.50 152 GLY A CA 1
ATOM 1215 C C . GLY A 1 152 ? 1.145 -3.996 -16.977 1.00 82.50 152 GLY A C 1
ATOM 1216 O O . GLY A 1 152 ? 0.025 -3.576 -16.680 1.00 82.50 152 GLY A O 1
ATOM 1217 N N . VAL A 1 153 ? 2.057 -4.268 -16.038 1.00 85.44 153 VAL A N 1
ATOM 1218 C CA . VAL A 1 153 ? 1.847 -4.125 -14.587 1.00 85.44 153 VAL A CA 1
ATOM 1219 C C . VAL A 1 153 ? 2.282 -2.737 -14.115 1.00 85.44 153 VAL A C 1
ATOM 1221 O O . VAL A 1 153 ? 3.464 -2.456 -13.947 1.00 85.44 153 VAL A O 1
ATOM 1224 N N . PHE A 1 154 ? 1.317 -1.856 -13.852 1.00 86.75 154 PHE A N 1
ATOM 1225 C CA . PHE A 1 154 ? 1.607 -0.460 -13.501 1.00 86.75 154 PHE A CA 1
ATOM 1226 C C . PHE A 1 154 ? 2.337 -0.306 -12.156 1.00 86.75 154 PHE A C 1
ATOM 1228 O O . PHE A 1 154 ? 3.259 0.497 -12.051 1.00 86.75 154 PHE A O 1
ATOM 1235 N N . LEU A 1 155 ? 1.994 -1.118 -11.146 1.00 84.81 155 LEU A N 1
ATOM 1236 C CA . LEU A 1 155 ? 2.689 -1.107 -9.849 1.00 84.81 155 LEU A CA 1
ATOM 1237 C C . LEU A 1 155 ? 4.187 -1.415 -10.004 1.00 84.81 155 LEU A C 1
ATOM 1239 O O . LEU A 1 155 ? 5.019 -0.774 -9.368 1.00 84.81 155 LEU A O 1
ATOM 1243 N N . TRP A 1 156 ? 4.534 -2.340 -10.903 1.00 91.25 156 TRP A N 1
ATOM 1244 C CA . TRP A 1 156 ? 5.925 -2.655 -11.217 1.00 91.25 156 TRP A CA 1
ATOM 1245 C C . TRP A 1 156 ? 6.665 -1.423 -11.746 1.00 91.25 156 TRP A C 1
ATOM 1247 O O . TRP A 1 156 ? 7.767 -1.127 -11.300 1.00 91.25 156 TRP A O 1
ATOM 1257 N N . VAL A 1 157 ? 6.032 -0.657 -12.643 1.00 91.69 157 VAL A N 1
ATOM 1258 C CA . VAL A 1 157 ? 6.600 0.575 -13.217 1.00 91.69 157 VAL A CA 1
ATOM 1259 C C . VAL A 1 157 ? 6.846 1.616 -12.132 1.00 91.69 157 VAL A C 1
ATOM 1261 O O . VAL A 1 157 ? 7.922 2.204 -12.090 1.00 91.69 157 VAL A O 1
ATOM 1264 N N . VAL A 1 158 ? 5.873 1.826 -11.241 1.00 90.06 158 VAL A N 1
ATOM 1265 C CA . VAL A 1 158 ? 5.993 2.767 -10.116 1.00 90.06 158 VAL A CA 1
ATOM 1266 C C . VAL A 1 158 ? 7.203 2.410 -9.249 1.00 90.06 158 VAL A C 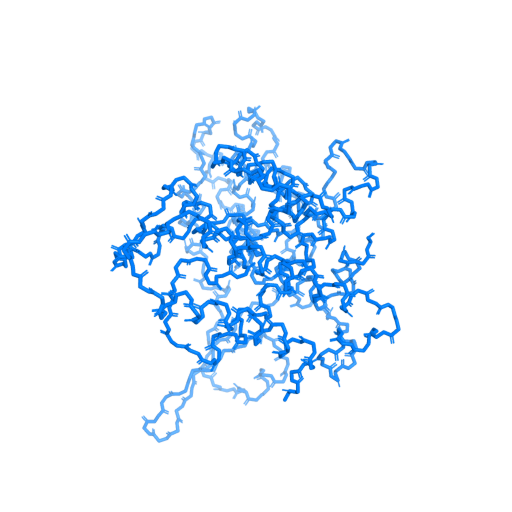1
ATOM 1268 O O . VAL A 1 158 ? 8.032 3.273 -8.958 1.00 90.06 158 VAL A O 1
ATOM 1271 N N . LEU A 1 159 ? 7.342 1.134 -8.884 1.00 89.44 159 LEU A N 1
ATOM 1272 C CA . LEU A 1 159 ? 8.427 0.651 -8.030 1.00 89.44 159 LEU A CA 1
ATOM 1273 C C . LEU A 1 159 ? 9.790 0.684 -8.735 1.00 89.44 159 LEU A C 1
ATOM 1275 O O . LEU A 1 159 ? 10.775 1.119 -8.136 1.00 89.44 159 LEU A O 1
ATOM 1279 N N . ALA A 1 160 ? 9.847 0.296 -10.011 1.00 91.44 160 ALA A N 1
ATOM 1280 C CA . ALA A 1 160 ? 11.063 0.344 -10.817 1.00 91.44 160 ALA A CA 1
ATOM 1281 C C . ALA A 1 160 ? 11.561 1.786 -10.996 1.00 91.44 160 ALA A C 1
ATOM 1283 O O . ALA A 1 160 ? 12.731 2.067 -10.752 1.00 91.44 160 ALA A O 1
ATOM 1284 N N . VAL A 1 161 ? 10.674 2.725 -11.344 1.00 93.00 161 VAL A N 1
ATOM 1285 C CA . VAL A 1 161 ? 11.029 4.148 -11.488 1.00 93.00 161 VAL A CA 1
ATOM 1286 C C . VAL A 1 161 ? 11.474 4.742 -10.149 1.00 93.00 161 VAL A C 1
ATOM 1288 O O . VAL A 1 161 ? 12.463 5.468 -10.111 1.00 93.00 161 VAL A O 1
ATOM 1291 N N . LYS A 1 162 ? 10.816 4.394 -9.034 1.00 89.44 162 LYS A N 1
ATOM 1292 C CA . LYS A 1 162 ? 11.238 4.814 -7.684 1.00 89.44 162 LYS A CA 1
ATOM 1293 C C . LYS A 1 162 ? 12.648 4.308 -7.349 1.00 89.44 162 LYS A C 1
ATOM 1295 O O . LYS A 1 162 ? 13.466 5.080 -6.854 1.00 89.44 162 LYS A O 1
ATOM 1300 N N . SER A 1 163 ? 12.949 3.045 -7.664 1.00 87.62 163 SER A N 1
ATOM 1301 C CA . SER A 1 163 ? 14.278 2.446 -7.463 1.00 87.62 163 SER A CA 1
ATOM 1302 C C . SER A 1 163 ? 15.361 3.094 -8.336 1.00 87.62 163 SER A C 1
ATOM 1304 O O . SER A 1 163 ? 16.466 3.345 -7.850 1.00 87.62 163 SER A O 1
ATOM 1306 N N . LEU A 1 164 ? 15.038 3.413 -9.594 1.00 91.38 164 LEU A N 1
ATOM 1307 C CA . LEU A 1 164 ? 15.932 4.133 -10.503 1.00 91.38 164 LEU A CA 1
ATOM 1308 C C . LEU A 1 164 ? 16.208 5.558 -10.016 1.00 91.38 164 LEU A C 1
ATOM 1310 O O . LEU A 1 164 ? 17.365 5.954 -9.943 1.00 91.38 164 LEU A O 1
ATOM 1314 N N . ASN A 1 165 ? 15.179 6.307 -9.615 1.00 91.56 165 ASN A N 1
ATOM 1315 C CA . ASN A 1 165 ? 15.350 7.662 -9.083 1.00 91.56 165 ASN A CA 1
ATOM 1316 C C . ASN A 1 165 ? 16.223 7.670 -7.822 1.00 91.56 165 ASN A C 1
ATOM 1318 O O . ASN A 1 165 ? 17.058 8.551 -7.652 1.00 91.56 165 ASN A O 1
ATOM 1322 N N . GLN A 1 166 ? 16.093 6.663 -6.954 1.00 87.06 166 GLN A N 1
ATOM 1323 C CA . GLN A 1 166 ? 16.992 6.524 -5.808 1.00 87.06 166 GLN A CA 1
ATOM 1324 C C . GLN A 1 166 ? 18.456 6.353 -6.244 1.00 87.06 166 GLN A C 1
ATOM 1326 O O . GLN A 1 166 ? 19.328 6.997 -5.669 1.00 87.06 166 GLN A O 1
ATOM 1331 N N . ALA A 1 167 ? 18.716 5.531 -7.266 1.00 86.50 167 ALA A N 1
ATOM 1332 C CA . ALA A 1 167 ? 20.057 5.317 -7.812 1.00 86.50 167 ALA A CA 1
ATOM 1333 C C . ALA A 1 167 ? 20.632 6.583 -8.469 1.00 86.50 167 ALA A C 1
ATOM 1335 O O . ALA A 1 167 ? 21.814 6.884 -8.324 1.00 86.50 167 ALA A O 1
ATOM 1336 N N . ILE A 1 168 ? 19.784 7.348 -9.166 1.00 87.94 168 ILE A N 1
ATOM 1337 C CA . ILE A 1 168 ? 20.155 8.629 -9.779 1.00 87.94 168 ILE A CA 1
ATOM 1338 C C . ILE A 1 168 ? 20.635 9.600 -8.698 1.00 87.94 168 ILE A C 1
ATOM 1340 O O . ILE A 1 168 ? 21.715 10.174 -8.810 1.00 87.94 168 ILE A O 1
ATOM 1344 N N . ARG A 1 169 ? 19.864 9.733 -7.614 1.00 88.00 169 ARG A N 1
ATOM 1345 C CA . ARG A 1 169 ? 20.195 10.625 -6.494 1.00 88.00 169 ARG A CA 1
ATOM 1346 C C . ARG A 1 169 ? 21.447 10.196 -5.733 1.00 88.00 169 ARG A C 1
ATOM 1348 O O . ARG A 1 169 ? 22.139 11.055 -5.202 1.00 88.00 169 ARG A O 1
ATOM 1355 N N . SER A 1 170 ? 21.745 8.897 -5.679 1.00 83.44 170 SER A N 1
ATOM 1356 C CA . SER A 1 170 ? 22.967 8.378 -5.053 1.00 83.44 170 SER A CA 1
ATOM 1357 C C . SER A 1 170 ? 24.187 8.376 -5.983 1.00 83.44 170 SER A C 1
ATOM 1359 O O . SER A 1 170 ? 25.256 7.952 -5.559 1.00 83.44 170 SER A O 1
ATOM 1361 N N . GLY A 1 171 ? 24.055 8.826 -7.240 1.00 76.19 171 GLY A N 1
ATOM 1362 C CA . GLY A 1 171 ? 25.148 8.839 -8.222 1.00 76.19 171 GLY A CA 1
ATOM 1363 C C . GLY A 1 171 ? 25.517 7.459 -8.787 1.00 76.19 171 GLY A C 1
ATOM 1364 O O . GLY A 1 171 ? 26.557 7.313 -9.427 1.00 76.19 171 GLY A O 1
ATOM 1365 N N . GLY A 1 172 ? 24.673 6.444 -8.576 1.00 74.69 172 GLY A N 1
ATOM 1366 C CA . GLY A 1 172 ? 24.905 5.049 -8.962 1.00 74.69 172 GLY A CA 1
ATOM 1367 C C . GLY A 1 172 ? 24.612 4.768 -10.438 1.00 74.69 172 GLY A C 1
ATOM 1368 O O . GLY A 1 172 ? 23.783 3.916 -10.749 1.00 74.69 172 GLY A O 1
ATOM 1369 N N . ALA A 1 173 ? 25.271 5.477 -11.362 1.00 68.62 173 ALA A N 1
ATOM 1370 C CA . ALA A 1 173 ? 24.989 5.375 -12.800 1.00 68.62 173 ALA A CA 1
ATOM 1371 C C . ALA A 1 173 ? 25.193 3.961 -13.388 1.00 68.62 173 ALA A C 1
ATOM 1373 O O . ALA A 1 173 ? 24.529 3.580 -14.352 1.00 68.62 173 ALA A O 1
ATOM 1374 N N . ASN A 1 174 ? 26.066 3.161 -12.770 1.00 70.06 174 ASN A N 1
ATOM 1375 C CA . ASN A 1 174 ? 26.346 1.784 -13.182 1.00 70.06 174 ASN A CA 1
ATOM 1376 C C . ASN A 1 174 ? 25.321 0.766 -12.642 1.00 70.06 174 ASN A C 1
ATOM 1378 O O . ASN A 1 174 ? 25.307 -0.376 -13.088 1.00 70.06 174 ASN A O 1
ATOM 1382 N N . GLU A 1 175 ? 24.446 1.165 -11.715 1.00 80.50 175 GLU A N 1
ATOM 1383 C CA . GLU A 1 175 ? 23.519 0.256 -11.028 1.00 80.50 175 GLU A CA 1
ATOM 1384 C C . GLU A 1 175 ? 22.150 0.152 -11.717 1.00 80.50 175 GLU A C 1
ATOM 1386 O O . GLU A 1 175 ? 21.333 -0.686 -11.342 1.00 80.50 175 GLU A O 1
ATOM 1391 N N . PHE A 1 176 ? 21.841 1.000 -12.705 1.00 86.75 176 PHE A N 1
ATOM 1392 C CA . PHE A 1 176 ? 20.479 1.088 -13.248 1.00 86.75 176 PHE A CA 1
ATOM 1393 C C . PHE A 1 176 ? 20.003 -0.211 -13.906 1.00 86.75 176 PHE A C 1
ATOM 1395 O O . PHE A 1 176 ? 18.898 -0.680 -13.628 1.00 86.75 176 PHE A O 1
ATOM 1402 N N . GLU A 1 177 ? 20.833 -0.797 -14.771 1.00 83.12 177 GLU A N 1
ATOM 1403 C CA . GLU A 1 177 ? 20.498 -2.045 -15.466 1.00 83.12 177 GLU A CA 1
ATOM 1404 C C . GLU A 1 177 ? 20.455 -3.220 -14.484 1.00 83.12 177 GLU A C 1
ATOM 1406 O O . GLU A 1 177 ? 19.580 -4.078 -14.592 1.00 83.12 177 GLU A O 1
ATOM 1411 N N . GLU A 1 178 ? 21.335 -3.226 -13.480 1.00 84.88 178 GLU A N 1
ATOM 1412 C CA . GLU A 1 178 ? 21.344 -4.237 -12.423 1.00 84.88 178 GLU A CA 1
ATOM 1413 C C . GLU A 1 178 ? 20.075 -4.167 -11.564 1.00 84.88 178 GLU A C 1
ATOM 1415 O O . GLU A 1 178 ? 19.395 -5.179 -11.390 1.00 84.88 178 GLU A O 1
ATOM 1420 N N . ARG A 1 179 ? 19.671 -2.975 -11.109 1.00 84.56 179 ARG A N 1
ATOM 1421 C CA . ARG A 1 179 ? 18.421 -2.774 -10.357 1.00 84.56 179 ARG A CA 1
ATOM 1422 C C . ARG A 1 179 ? 17.206 -3.205 -11.165 1.00 84.56 179 ARG A C 1
ATOM 1424 O O . ARG A 1 179 ? 16.313 -3.883 -10.647 1.00 84.56 179 ARG A O 1
ATOM 1431 N N . LEU A 1 180 ? 17.168 -2.856 -12.451 1.00 88.19 180 LEU A N 1
ATOM 1432 C CA . LEU A 1 180 ? 16.106 -3.317 -13.339 1.00 88.19 180 LEU A CA 1
ATOM 1433 C C . LEU A 1 180 ? 16.143 -4.832 -13.504 1.00 88.19 180 LEU A C 1
ATOM 1435 O O . LEU A 1 180 ? 15.074 -5.437 -13.497 1.00 88.19 180 LEU A O 1
ATOM 1439 N N . ALA A 1 181 ? 17.317 -5.454 -13.637 1.00 85.06 181 ALA A N 1
ATOM 1440 C CA . ALA A 1 181 ? 17.478 -6.901 -13.756 1.00 85.06 181 ALA A CA 1
ATOM 1441 C C . ALA A 1 181 ? 16.988 -7.640 -12.503 1.00 85.06 181 ALA A C 1
ATOM 1443 O O . ALA A 1 181 ? 16.195 -8.571 -12.647 1.00 85.06 181 ALA A O 1
ATOM 1444 N N . GLN A 1 182 ? 17.378 -7.169 -11.317 1.00 84.62 182 GLN A N 1
ATOM 1445 C CA . GLN A 1 182 ? 17.011 -7.731 -10.016 1.00 84.62 182 GLN A CA 1
ATOM 1446 C C . GLN A 1 182 ? 15.534 -7.522 -9.661 1.00 84.62 182 GLN A C 1
ATOM 1448 O O . GLN A 1 182 ? 14.983 -8.304 -8.897 1.00 84.62 182 GLN A O 1
ATOM 1453 N N . THR A 1 183 ? 14.861 -6.515 -10.235 1.00 84.62 183 THR A N 1
ATOM 1454 C CA . THR A 1 183 ? 13.428 -6.297 -9.984 1.00 84.62 183 THR A CA 1
ATOM 1455 C C . THR A 1 183 ? 12.597 -7.452 -10.582 1.00 84.62 183 THR A C 1
ATOM 1457 O O . THR A 1 183 ? 12.558 -7.595 -11.818 1.00 84.62 183 THR A O 1
ATOM 1460 N N . PRO A 1 184 ? 11.889 -8.251 -9.753 1.00 84.88 184 PRO A N 1
ATOM 1461 C CA . PRO A 1 184 ? 11.106 -9.394 -10.223 1.00 84.88 184 PRO A CA 1
ATOM 1462 C C . PRO A 1 184 ? 9.987 -8.962 -11.166 1.00 84.88 184 PRO A C 1
ATOM 1464 O O . PRO A 1 184 ? 9.355 -7.934 -10.946 1.00 84.88 184 PRO A O 1
ATOM 1467 N N . SER A 1 185 ? 9.740 -9.722 -12.235 1.00 77.88 185 SER A N 1
ATOM 1468 C CA . SER A 1 185 ? 8.706 -9.387 -13.233 1.00 77.88 185 SER A CA 1
ATOM 1469 C C . SER A 1 185 ? 7.308 -9.896 -12.865 1.00 77.88 185 SER A C 1
ATOM 1471 O O . SER A 1 185 ? 6.322 -9.368 -13.376 1.00 77.88 185 SER A O 1
ATOM 1473 N N . ASP A 1 186 ? 7.210 -10.904 -11.995 1.00 81.25 186 ASP A N 1
ATOM 1474 C CA . ASP A 1 186 ? 5.934 -11.345 -11.431 1.00 81.25 186 ASP A CA 1
ATOM 1475 C C . ASP A 1 186 ? 5.566 -10.493 -10.210 1.00 81.25 186 ASP A C 1
ATOM 1477 O O . ASP A 1 186 ? 6.422 -10.118 -9.409 1.00 81.25 186 ASP A O 1
ATOM 1481 N N . LEU A 1 187 ? 4.280 -10.167 -10.073 1.00 80.38 187 LEU A N 1
ATOM 1482 C CA . LEU A 1 187 ? 3.797 -9.287 -9.014 1.00 80.38 187 LEU A CA 1
ATOM 1483 C C . LEU A 1 187 ? 3.867 -9.933 -7.625 1.00 80.38 187 LEU A C 1
ATOM 1485 O O . LEU A 1 187 ? 4.096 -9.227 -6.648 1.00 80.38 187 LEU A O 1
ATOM 1489 N N . HIS A 1 188 ? 3.666 -11.248 -7.523 1.00 81.69 188 HIS A N 1
ATOM 1490 C CA . HIS A 1 188 ? 3.832 -11.959 -6.260 1.00 81.69 188 HIS A CA 1
ATOM 1491 C C . HIS A 1 188 ? 5.297 -11.925 -5.833 1.00 81.69 188 HIS A C 1
ATOM 1493 O O . HIS A 1 188 ? 5.594 -11.488 -4.723 1.00 81.69 188 HIS A O 1
ATOM 1499 N N . ASP A 1 189 ? 6.201 -12.291 -6.743 1.00 83.12 189 ASP A N 1
ATOM 1500 C CA . ASP A 1 189 ? 7.642 -12.284 -6.483 1.00 83.12 189 ASP A CA 1
ATOM 1501 C C . ASP A 1 189 ? 8.141 -10.874 -6.143 1.00 83.12 189 ASP A C 1
ATOM 1503 O O . ASP A 1 189 ? 8.991 -10.716 -5.275 1.00 83.12 189 ASP A O 1
ATOM 1507 N N . LEU A 1 190 ? 7.571 -9.835 -6.762 1.00 84.38 190 LEU A N 1
ATOM 1508 C CA . LEU A 1 190 ? 7.868 -8.439 -6.443 1.00 84.38 190 LEU A CA 1
ATOM 1509 C C . LEU A 1 190 ? 7.470 -8.071 -5.007 1.00 84.38 190 LEU A C 1
ATOM 1511 O O . LEU A 1 190 ? 8.229 -7.395 -4.321 1.00 84.38 190 LEU A O 1
ATOM 1515 N N . LEU A 1 191 ? 6.295 -8.500 -4.542 1.00 85.12 191 LEU A N 1
ATOM 1516 C CA . LEU A 1 191 ? 5.834 -8.232 -3.174 1.00 85.12 191 LEU A CA 1
ATOM 1517 C C . LEU A 1 191 ? 6.629 -9.044 -2.140 1.00 85.12 191 LEU A C 1
ATOM 1519 O O . LEU A 1 191 ? 6.934 -8.530 -1.064 1.00 85.12 191 LEU A O 1
ATOM 1523 N N . VAL A 1 192 ? 7.014 -10.279 -2.481 1.00 84.62 192 VAL A N 1
ATOM 1524 C CA . VAL A 1 192 ? 7.934 -11.098 -1.676 1.00 84.62 192 VAL A CA 1
ATOM 1525 C C . VAL A 1 192 ? 9.315 -10.446 -1.603 1.00 84.62 192 VAL A C 1
ATOM 1527 O O . VAL A 1 192 ? 9.880 -10.361 -0.517 1.00 84.62 192 VAL A O 1
ATOM 1530 N N . ASP A 1 193 ? 9.843 -9.944 -2.720 1.00 83.88 193 ASP A N 1
ATOM 1531 C CA . ASP A 1 193 ? 11.107 -9.203 -2.765 1.00 83.88 193 ASP A CA 1
ATOM 1532 C C . ASP A 1 193 ? 11.036 -7.936 -1.909 1.00 83.88 193 ASP A C 1
ATOM 1534 O O . ASP A 1 193 ? 11.885 -7.741 -1.046 1.00 83.88 193 ASP A O 1
ATOM 1538 N N . MET A 1 194 ? 9.984 -7.120 -2.049 1.00 84.12 194 MET A N 1
ATOM 1539 C CA . MET A 1 194 ? 9.765 -5.948 -1.191 1.00 84.12 194 MET A CA 1
ATOM 1540 C C . MET A 1 194 ? 9.794 -6.309 0.295 1.00 84.12 194 MET A C 1
ATOM 1542 O O . MET A 1 194 ? 10.419 -5.606 1.087 1.00 84.12 194 MET A O 1
ATOM 1546 N N . TRP A 1 195 ? 9.145 -7.414 0.670 1.00 82.19 195 TRP A N 1
ATOM 1547 C CA . TRP A 1 195 ? 9.163 -7.885 2.045 1.00 82.19 195 TRP A CA 1
ATOM 1548 C C . TRP A 1 195 ? 10.537 -8.396 2.470 1.00 82.19 195 TRP A C 1
ATOM 1550 O O . TRP A 1 195 ? 10.962 -8.093 3.574 1.00 82.19 195 TRP A O 1
ATOM 1560 N N . ASN A 1 196 ? 11.247 -9.149 1.634 1.00 80.31 196 ASN A N 1
ATOM 1561 C CA . ASN A 1 196 ? 12.519 -9.774 1.997 1.00 80.31 196 ASN A CA 1
ATOM 1562 C C . ASN A 1 196 ? 13.723 -8.840 1.881 1.00 80.31 196 ASN A C 1
ATOM 1564 O O . ASN A 1 196 ? 14.769 -9.161 2.444 1.00 80.31 196 ASN A O 1
ATOM 1568 N N . ARG A 1 197 ? 13.587 -7.696 1.194 1.00 72.94 197 ARG A N 1
ATOM 1569 C CA . ARG A 1 197 ? 14.663 -6.717 1.030 1.00 72.94 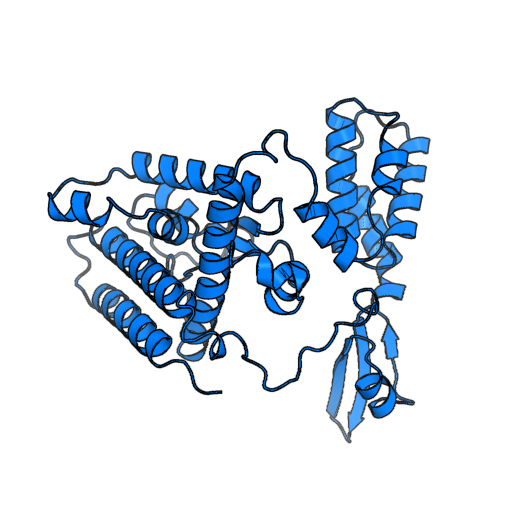197 ARG A CA 1
ATOM 1570 C C . ARG A 1 197 ? 15.312 -6.417 2.379 1.00 72.94 197 ARG A C 1
ATOM 1572 O O . ARG A 1 197 ? 14.625 -5.933 3.283 1.00 72.94 197 ARG A O 1
ATOM 1579 N N . PRO A 1 198 ? 16.608 -6.720 2.540 1.00 58.28 198 PRO A N 1
ATOM 1580 C CA . PRO A 1 198 ? 17.297 -6.447 3.783 1.00 58.28 198 PRO A CA 1
ATOM 1581 C C . PRO A 1 198 ? 17.328 -4.932 3.992 1.00 58.28 198 PRO A C 1
ATOM 1583 O O . PRO A 1 198 ? 17.921 -4.198 3.208 1.00 58.28 198 PRO A O 1
ATOM 1586 N N . GLY A 1 199 ? 16.652 -4.462 5.037 1.00 58.78 199 GLY A N 1
ATOM 1587 C CA . GLY A 1 199 ? 17.103 -3.256 5.721 1.00 58.78 199 GLY A CA 1
ATOM 1588 C C . GLY A 1 199 ? 18.284 -3.635 6.611 1.00 58.78 199 GLY A C 1
ATOM 1589 O O . GLY A 1 199 ? 18.366 -4.791 7.040 1.00 58.78 199 GLY A O 1
ATOM 1590 N N . ASP A 1 200 ? 19.157 -2.681 6.927 1.00 51.06 200 ASP A N 1
ATOM 1591 C CA . ASP A 1 200 ? 20.291 -2.874 7.852 1.00 51.06 200 ASP A CA 1
ATOM 1592 C C . ASP A 1 200 ? 19.861 -3.486 9.212 1.00 51.06 200 ASP A C 1
ATOM 1594 O O . ASP A 1 200 ? 20.646 -4.120 9.915 1.00 51.06 200 ASP A O 1
ATOM 1598 N N . ASP A 1 201 ? 18.562 -3.415 9.514 1.00 53.78 201 ASP A N 1
ATOM 1599 C CA . ASP A 1 201 ? 17.899 -3.868 10.735 1.00 53.78 201 ASP A CA 1
ATOM 1600 C C . ASP A 1 201 ? 17.280 -5.283 10.659 1.00 53.78 201 ASP A C 1
ATOM 1602 O O . ASP A 1 201 ? 16.526 -5.677 11.552 1.00 53.78 201 ASP A O 1
ATOM 1606 N N . ALA A 1 202 ? 17.568 -6.084 9.619 1.00 52.91 202 ALA A N 1
ATOM 1607 C CA . ALA A 1 202 ? 16.983 -7.421 9.389 1.00 52.91 202 ALA A CA 1
ATOM 1608 C C . ALA A 1 202 ? 17.194 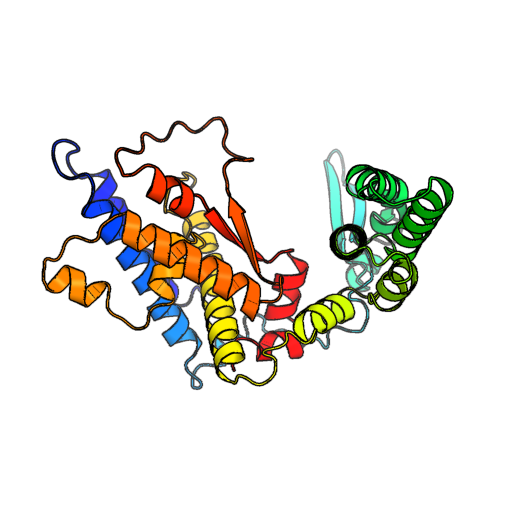-8.453 10.529 1.00 52.91 202 ALA A C 1
ATOM 1610 O O . ALA A 1 202 ? 16.708 -9.579 10.441 1.00 52.91 202 ALA A O 1
ATOM 1611 N N . LYS A 1 203 ? 17.902 -8.079 11.601 1.00 55.06 203 LYS A N 1
ATOM 1612 C CA . LYS A 1 203 ? 18.205 -8.909 12.774 1.00 55.06 203 LYS A CA 1
ATOM 1613 C C . LYS A 1 203 ? 17.331 -8.628 14.006 1.00 55.06 203 LYS A C 1
ATOM 1615 O O . LYS A 1 203 ? 17.442 -9.376 14.974 1.00 55.06 203 LYS A O 1
ATOM 1620 N N . LEU A 1 204 ? 16.481 -7.594 14.017 1.00 66.44 204 LEU A N 1
ATOM 1621 C CA . LEU A 1 204 ? 15.638 -7.297 15.186 1.00 66.44 204 LEU A CA 1
ATOM 1622 C C . LEU A 1 204 ? 14.274 -7.997 15.104 1.00 66.44 204 LEU A C 1
ATOM 1624 O O . LEU A 1 204 ? 13.433 -7.657 14.274 1.00 66.44 204 LEU A O 1
ATOM 1628 N N . SER A 1 205 ? 14.015 -8.915 16.040 1.00 67.50 205 SER A N 1
ATOM 1629 C CA . SER A 1 205 ? 12.719 -9.599 16.192 1.00 67.50 205 SER A CA 1
ATOM 1630 C C . SER A 1 205 ? 11.543 -8.637 16.408 1.00 67.50 205 SER A C 1
ATOM 1632 O O . SER A 1 205 ? 10.424 -8.924 15.985 1.00 67.50 205 SER A O 1
ATOM 1634 N N . THR A 1 206 ? 11.793 -7.461 16.991 1.00 75.88 206 THR A N 1
ATOM 1635 C CA . THR A 1 206 ? 10.779 -6.423 17.231 1.00 75.88 206 THR A CA 1
ATOM 1636 C C . THR A 1 206 ? 10.179 -5.855 15.945 1.00 75.88 206 THR A C 1
ATOM 1638 O O . THR A 1 206 ? 9.042 -5.396 15.960 1.00 75.88 206 THR A O 1
ATOM 1641 N N . TYR A 1 207 ? 10.885 -5.918 14.812 1.00 80.94 207 TYR A N 1
ATOM 1642 C CA . TYR A 1 207 ? 10.378 -5.372 13.548 1.00 80.94 207 TYR A CA 1
ATOM 1643 C C . TYR A 1 207 ? 9.252 -6.229 12.976 1.00 80.94 207 TYR A C 1
ATOM 1645 O O . TYR A 1 207 ? 8.295 -5.688 12.427 1.00 80.94 207 TYR A O 1
ATOM 1653 N N . GLY A 1 208 ? 9.352 -7.553 13.128 1.00 78.56 208 GLY A N 1
ATOM 1654 C CA . GLY A 1 208 ? 8.295 -8.478 12.719 1.00 78.56 208 GLY A CA 1
ATOM 1655 C C . GLY A 1 208 ? 7.008 -8.240 13.507 1.00 78.56 208 GLY A C 1
ATOM 1656 O O . GLY A 1 208 ? 5.944 -8.096 12.909 1.00 78.56 208 GLY A O 1
ATOM 1657 N N . ILE A 1 209 ? 7.134 -8.081 14.828 1.00 81.25 209 ILE A N 1
ATOM 1658 C CA . ILE A 1 209 ? 6.010 -7.790 15.729 1.00 81.25 209 ILE A CA 1
ATOM 1659 C C . ILE A 1 209 ? 5.344 -6.459 15.354 1.00 81.25 209 ILE A C 1
ATOM 1661 O O . ILE A 1 209 ? 4.124 -6.392 15.203 1.00 81.25 209 ILE A O 1
ATOM 1665 N N . ASP A 1 210 ? 6.126 -5.396 15.155 1.00 84.50 210 ASP A N 1
ATOM 1666 C CA . ASP A 1 210 ? 5.576 -4.086 14.793 1.00 84.50 210 ASP A CA 1
ATOM 1667 C C . ASP A 1 210 ? 4.876 -4.115 13.431 1.00 84.50 210 ASP A C 1
ATOM 1669 O O . ASP A 1 210 ? 3.764 -3.600 13.294 1.00 84.50 210 ASP A O 1
ATOM 1673 N N . ALA A 1 211 ? 5.492 -4.745 12.425 1.00 85.31 211 ALA A N 1
ATOM 1674 C CA . ALA A 1 211 ? 4.890 -4.902 11.104 1.00 85.31 211 ALA A CA 1
ATOM 1675 C C . ALA A 1 211 ? 3.570 -5.676 11.180 1.00 85.31 211 ALA A C 1
ATOM 1677 O O . ALA A 1 211 ? 2.564 -5.249 10.614 1.00 85.31 211 ALA A O 1
ATOM 1678 N N . SER A 1 212 ? 3.553 -6.772 11.934 1.00 85.25 212 SER A N 1
ATOM 1679 C CA . SER A 1 212 ? 2.362 -7.573 12.189 1.00 85.25 212 SER A CA 1
ATOM 1680 C C . SER A 1 212 ? 1.248 -6.749 12.828 1.00 85.25 212 SER A C 1
ATOM 1682 O O . SER A 1 212 ? 0.119 -6.742 12.330 1.00 85.25 212 SER A O 1
ATOM 1684 N N . ARG A 1 213 ? 1.566 -5.957 13.862 1.00 85.94 213 ARG A N 1
ATOM 1685 C CA . ARG A 1 213 ? 0.624 -5.008 14.474 1.00 85.94 213 ARG A CA 1
ATOM 1686 C C . ARG A 1 213 ? 0.078 -4.019 13.446 1.00 85.94 213 ARG A C 1
ATOM 1688 O O . ARG A 1 213 ? -1.137 -3.855 13.366 1.00 85.94 213 ARG A O 1
ATOM 1695 N N . PHE A 1 214 ? 0.928 -3.417 12.610 1.00 89.81 214 PHE A N 1
ATOM 1696 C CA . PHE A 1 214 ? 0.477 -2.478 11.577 1.00 89.81 214 PHE A CA 1
ATOM 1697 C C . PHE A 1 214 ? -0.452 -3.128 10.553 1.00 89.81 214 PHE A C 1
ATOM 1699 O O . PHE A 1 214 ? -1.507 -2.566 10.262 1.00 89.81 214 PHE A O 1
ATOM 1706 N N . PHE A 1 215 ? -0.111 -4.313 10.039 1.00 89.12 215 PHE A N 1
ATOM 1707 C CA . PHE A 1 215 ? -0.983 -5.032 9.110 1.00 89.12 215 PHE A CA 1
ATOM 1708 C C . PHE A 1 215 ? -2.313 -5.399 9.763 1.00 89.12 215 PHE A C 1
ATOM 1710 O O . PHE A 1 215 ? -3.363 -5.204 9.155 1.00 89.12 215 PHE A O 1
ATOM 1717 N N . ASN A 1 216 ? -2.292 -5.879 11.006 1.00 87.94 216 ASN A N 1
ATOM 1718 C CA . ASN A 1 216 ? -3.502 -6.217 11.747 1.00 87.94 216 ASN A CA 1
ATOM 1719 C C . ASN A 1 216 ? -4.407 -5.000 11.946 1.00 87.94 216 ASN A C 1
ATOM 1721 O O . ASN A 1 216 ? -5.602 -5.079 11.658 1.00 87.94 216 ASN A O 1
ATOM 1725 N N . LEU A 1 217 ? -3.844 -3.872 12.378 1.00 88.31 217 LEU A N 1
ATOM 1726 C CA . LEU A 1 217 ? -4.581 -2.622 12.541 1.00 88.31 217 LEU A CA 1
ATOM 1727 C C . LEU A 1 217 ? -5.146 -2.135 11.199 1.00 88.31 217 LEU A C 1
ATOM 1729 O O . LEU A 1 217 ? -6.334 -1.845 11.124 1.00 88.31 217 LEU A O 1
ATOM 1733 N N . ALA A 1 218 ? -4.349 -2.122 10.125 1.00 90.81 218 ALA A N 1
ATOM 1734 C CA . ALA A 1 218 ? -4.790 -1.661 8.806 1.00 90.81 218 ALA A CA 1
ATOM 1735 C C . ALA A 1 218 ? -5.910 -2.538 8.218 1.00 90.81 218 ALA A C 1
ATOM 1737 O O . ALA A 1 218 ? -6.917 -2.028 7.729 1.00 90.81 218 ALA A O 1
ATOM 1738 N N . LEU A 1 219 ? -5.778 -3.867 8.301 1.00 87.94 219 LEU A N 1
ATOM 1739 C CA . LEU A 1 219 ? -6.813 -4.805 7.850 1.00 87.94 219 LEU A CA 1
ATOM 1740 C C . LEU A 1 219 ? -8.114 -4.628 8.638 1.00 87.94 219 LEU A C 1
ATOM 1742 O O . LEU A 1 219 ? -9.199 -4.614 8.058 1.00 87.94 219 LEU A O 1
ATOM 1746 N N . THR A 1 220 ? -7.995 -4.473 9.954 1.00 85.31 220 THR A N 1
ATOM 1747 C CA . THR A 1 220 ? -9.142 -4.302 10.848 1.00 85.31 220 THR A CA 1
ATOM 1748 C C . THR A 1 220 ? -9.841 -2.969 10.596 1.00 85.31 220 THR A C 1
ATOM 1750 O O . THR A 1 220 ? -11.067 -2.926 10.514 1.00 85.31 220 THR A O 1
ATOM 1753 N N . ALA A 1 221 ? -9.074 -1.899 10.390 1.00 87.00 221 ALA A N 1
ATOM 1754 C CA . ALA A 1 221 ? -9.588 -0.582 10.042 1.00 87.00 221 ALA A CA 1
ATOM 1755 C C . ALA A 1 221 ? -10.383 -0.611 8.730 1.00 87.00 221 ALA A C 1
ATOM 1757 O O . ALA A 1 221 ? -11.503 -0.115 8.686 1.00 87.00 221 ALA A O 1
ATOM 1758 N N . ILE A 1 222 ? -9.859 -1.276 7.692 1.00 85.56 222 ILE A N 1
ATOM 1759 C CA . ILE A 1 222 ? -10.563 -1.471 6.414 1.00 85.56 222 ILE A CA 1
ATOM 1760 C C . ILE A 1 222 ? -11.902 -2.194 6.613 1.00 85.56 222 ILE A C 1
ATOM 1762 O O . ILE A 1 222 ? -12.894 -1.859 5.963 1.00 85.56 222 ILE A O 1
ATOM 1766 N N . ASP A 1 223 ? -11.938 -3.217 7.465 1.00 82.19 223 ASP A N 1
ATOM 1767 C CA . ASP A 1 223 ? -13.154 -3.987 7.723 1.00 82.19 223 ASP A CA 1
ATOM 1768 C C . ASP A 1 223 ? -14.199 -3.190 8.517 1.00 82.19 223 ASP A C 1
ATOM 1770 O O . ASP A 1 223 ? -15.388 -3.287 8.199 1.00 82.19 223 ASP A O 1
ATOM 1774 N N . ILE A 1 224 ? -13.774 -2.380 9.495 1.00 77.06 224 ILE A N 1
ATOM 1775 C CA . ILE A 1 224 ? -14.661 -1.468 10.232 1.00 77.06 224 ILE A CA 1
ATOM 1776 C C . ILE A 1 224 ? -15.201 -0.387 9.296 1.00 77.06 224 ILE A C 1
ATOM 1778 O O . ILE A 1 224 ? -16.416 -0.208 9.231 1.00 77.06 224 ILE A O 1
ATOM 1782 N N . ASP A 1 225 ? -14.334 0.277 8.528 1.00 78.38 225 ASP A N 1
ATOM 1783 C CA . ASP A 1 225 ? -14.736 1.316 7.580 1.00 78.38 225 ASP A CA 1
ATOM 1784 C C . ASP A 1 225 ? -15.791 0.771 6.615 1.00 78.38 225 ASP A C 1
ATOM 1786 O O . ASP A 1 225 ? -16.866 1.350 6.491 1.00 78.38 225 ASP A O 1
ATOM 1790 N N . LYS A 1 226 ? -15.542 -0.377 5.963 1.00 78.75 226 LYS A N 1
ATOM 1791 C CA . LYS A 1 226 ? -16.511 -1.009 5.044 1.00 78.75 226 LYS A CA 1
ATOM 1792 C C . LYS A 1 226 ? -17.877 -1.234 5.687 1.00 78.75 226 LYS A C 1
ATOM 1794 O O . LYS A 1 226 ? -18.888 -1.164 4.991 1.00 78.75 226 LYS A O 1
ATOM 1799 N N . GLU A 1 227 ? -17.909 -1.571 6.971 1.00 72.94 227 GLU A N 1
ATOM 1800 C CA . GLU A 1 227 ? -19.159 -1.782 7.688 1.00 72.94 227 GLU A CA 1
ATOM 1801 C C . GLU A 1 227 ? -19.846 -0.452 8.005 1.00 72.94 227 GLU A C 1
ATOM 1803 O O . GLU A 1 227 ? -21.030 -0.309 7.717 1.00 72.94 227 GLU A O 1
ATOM 1808 N N . LEU A 1 228 ? -19.107 0.551 8.485 1.00 70.06 228 LEU A N 1
ATOM 1809 C CA . LEU A 1 228 ? -19.620 1.910 8.692 1.00 70.06 228 LEU A CA 1
ATOM 1810 C C . LEU A 1 228 ? -20.208 2.498 7.398 1.00 70.06 228 LEU A C 1
ATOM 1812 O O . LEU A 1 228 ? -21.305 3.060 7.415 1.00 70.06 228 LEU A O 1
ATOM 1816 N N . TRP A 1 229 ? -19.529 2.289 6.267 1.00 68.75 229 TRP A N 1
ATOM 1817 C CA . TRP A 1 229 ? -19.972 2.689 4.930 1.00 68.75 229 TRP A CA 1
ATOM 1818 C C . TRP A 1 229 ? -21.292 2.051 4.495 1.00 68.75 229 TRP A C 1
ATOM 1820 O O . TRP A 1 229 ? -22.083 2.688 3.808 1.00 68.75 229 TRP A O 1
ATOM 1830 N N . ARG A 1 230 ? -21.573 0.800 4.879 1.00 65.88 230 ARG A N 1
ATOM 1831 C CA . ARG A 1 230 ? -22.854 0.149 4.540 1.00 65.88 230 ARG A CA 1
ATOM 1832 C C . ARG A 1 230 ? -24.045 0.791 5.241 1.00 65.88 230 ARG A C 1
ATOM 1834 O O . ARG A 1 230 ? -25.164 0.657 4.753 1.00 65.88 230 ARG A O 1
ATOM 1841 N N . HIS A 1 231 ? -23.804 1.473 6.359 1.00 59.22 231 HIS A N 1
ATOM 1842 C CA . HIS A 1 231 ? -24.844 2.090 7.178 1.00 59.22 231 HIS A CA 1
ATOM 1843 C C . HIS A 1 231 ? -24.987 3.606 6.957 1.00 59.22 231 HIS A C 1
ATOM 1845 O O . HIS A 1 231 ? -25.920 4.180 7.516 1.00 59.22 231 HIS A O 1
ATOM 1851 N N . ARG A 1 232 ? -24.133 4.279 6.153 1.00 56.00 232 ARG A N 1
ATOM 1852 C CA . ARG A 1 232 ? -24.228 5.739 5.891 1.00 56.00 232 ARG A CA 1
ATOM 1853 C C . ARG A 1 232 ? -23.626 6.227 4.559 1.00 56.00 232 ARG A C 1
ATOM 1855 O O . ARG A 1 232 ? -22.778 5.578 3.966 1.00 56.00 232 ARG A O 1
ATOM 1862 N N . GLY A 1 233 ? -24.026 7.447 4.159 1.00 50.56 233 GLY A N 1
ATOM 1863 C CA . GLY A 1 233 ? -23.510 8.200 3.001 1.00 50.56 233 GLY A CA 1
ATOM 1864 C C . GLY A 1 233 ? -22.820 9.547 3.301 1.00 50.56 233 GLY A C 1
ATOM 1865 O O . GLY A 1 233 ? -22.640 10.330 2.375 1.00 50.56 233 GLY A O 1
ATOM 1866 N N . THR A 1 234 ? -22.448 9.859 4.552 1.00 51.00 234 THR A N 1
ATOM 1867 C CA . THR A 1 234 ? -21.755 11.122 4.910 1.00 51.00 234 THR A CA 1
ATOM 1868 C C . THR A 1 234 ? -20.385 10.871 5.538 1.00 51.00 234 THR A C 1
ATOM 1870 O O . THR A 1 234 ? -20.303 10.209 6.573 1.00 51.00 234 THR A O 1
ATOM 1873 N N . TYR A 1 235 ? -19.343 11.446 4.934 1.00 51.62 235 TYR A N 1
ATOM 1874 C CA . TYR A 1 235 ? -17.976 11.531 5.459 1.00 51.62 235 TYR A CA 1
ATOM 1875 C C . TYR A 1 235 ? -17.859 12.723 6.413 1.00 51.62 235 TYR A C 1
ATOM 1877 O O . TYR A 1 235 ? -18.250 13.828 6.038 1.00 51.62 235 TYR A O 1
ATOM 1885 N N . LEU A 1 236 ? -17.288 12.532 7.605 1.00 53.69 236 LEU A N 1
ATOM 1886 C CA . LEU A 1 236 ? -16.710 13.643 8.368 1.00 53.69 236 LEU A CA 1
ATOM 1887 C C . LEU A 1 236 ? -15.231 13.339 8.687 1.00 53.69 236 LEU A C 1
ATOM 1889 O O . LEU A 1 236 ? -14.816 12.175 8.623 1.00 53.69 236 LEU A O 1
ATOM 1893 N N . PRO A 1 237 ? -14.414 14.356 9.010 1.00 46.91 237 PRO A N 1
ATOM 1894 C CA . PRO A 1 237 ? -13.028 14.157 9.437 1.00 46.91 237 PRO A CA 1
ATOM 1895 C C . PRO A 1 237 ? -12.987 13.251 10.681 1.00 46.91 237 PRO A C 1
ATOM 1897 O O . PRO A 1 237 ? -13.838 13.407 11.550 1.00 46.91 237 PRO A O 1
ATOM 1900 N N . LEU A 1 238 ? -12.025 12.315 10.770 1.00 56.75 238 LEU A N 1
ATOM 1901 C CA . LEU A 1 238 ? -11.885 11.269 11.819 1.00 56.75 238 LEU A CA 1
ATOM 1902 C C . LEU A 1 238 ? -12.800 10.033 11.725 1.00 56.75 238 LEU A C 1
ATOM 1904 O O . LEU A 1 238 ? -12.715 9.154 12.582 1.00 56.75 238 LEU A O 1
ATOM 1908 N N . HIS A 1 239 ? -13.621 9.908 10.679 1.00 62.59 239 HIS A N 1
ATOM 1909 C CA . HIS A 1 239 ? -14.441 8.704 10.460 1.00 62.59 239 HIS A CA 1
ATOM 1910 C C . HIS A 1 239 ? -13.669 7.483 9.974 1.00 62.59 239 HIS A C 1
ATOM 1912 O O . HIS A 1 239 ? -14.171 6.364 10.035 1.00 62.59 239 HIS A O 1
ATOM 1918 N N . SER A 1 240 ? -12.482 7.713 9.427 1.00 76.56 240 SER A N 1
ATOM 1919 C CA . SER A 1 240 ? -11.663 6.651 8.881 1.00 76.56 240 SER A CA 1
ATOM 1920 C C . SER A 1 240 ? -10.877 6.005 10.004 1.00 76.56 240 SER A C 1
ATOM 1922 O O . SER A 1 240 ? -9.981 6.621 10.588 1.00 76.56 240 SER A O 1
ATOM 1924 N N . MET A 1 241 ? -11.154 4.734 10.273 1.00 80.75 241 MET A N 1
ATOM 1925 C CA . MET A 1 241 ? -10.332 3.928 11.176 1.00 80.75 241 MET A CA 1
ATOM 1926 C C . MET A 1 241 ? -8.909 3.753 10.635 1.00 80.75 241 MET A C 1
ATOM 1928 O O . MET A 1 241 ? -8.010 3.345 11.370 1.00 80.75 241 MET A O 1
ATOM 1932 N N . ARG A 1 242 ? -8.702 4.066 9.348 1.00 86.25 242 ARG A N 1
ATOM 1933 C CA . ARG A 1 242 ? -7.401 4.092 8.676 1.00 86.25 242 ARG A CA 1
ATOM 1934 C C . ARG A 1 242 ? -6.630 5.384 8.933 1.00 86.25 242 ARG A C 1
ATOM 1936 O O . ARG A 1 242 ? -5.490 5.487 8.493 1.00 86.25 242 ARG A O 1
ATOM 1943 N N . SER A 1 243 ? -7.209 6.359 9.635 1.00 86.38 243 SER A N 1
ATOM 1944 C CA . SER A 1 243 ? -6.517 7.592 10.008 1.00 86.38 243 SER A CA 1
ATOM 1945 C C . SER A 1 243 ? -5.195 7.291 10.723 1.00 86.38 243 SER A C 1
ATOM 1947 O O . SER A 1 243 ? -5.154 6.493 11.664 1.00 86.38 243 SER A O 1
ATOM 1949 N N . LEU A 1 244 ? -4.111 7.964 10.323 1.00 87.44 244 LEU A N 1
ATOM 1950 C CA . LEU A 1 244 ? -2.803 7.820 10.967 1.00 87.44 244 LEU A CA 1
ATOM 1951 C C . LEU A 1 244 ? -2.873 8.190 12.452 1.00 87.44 244 LEU A C 1
ATOM 1953 O O . LEU A 1 244 ? -2.194 7.566 13.267 1.00 87.44 244 LEU A O 1
ATOM 1957 N N . LEU A 1 245 ? -3.712 9.161 12.816 1.00 82.69 245 LEU A N 1
ATOM 1958 C CA . LEU A 1 245 ? -3.929 9.544 14.208 1.00 82.69 245 LEU A CA 1
ATOM 1959 C C . LEU A 1 245 ? -4.557 8.391 15.011 1.00 82.69 245 LEU A C 1
ATOM 1961 O O . LEU A 1 245 ? -4.043 8.027 16.069 1.00 82.69 245 LEU A O 1
ATOM 1965 N N . VAL A 1 246 ? -5.609 7.756 14.480 1.00 83.31 246 VAL A N 1
ATOM 1966 C CA . VAL A 1 246 ? -6.257 6.587 15.108 1.00 83.31 246 VAL A CA 1
ATOM 1967 C C . VAL A 1 246 ? -5.276 5.422 15.223 1.00 83.31 246 VAL A C 1
ATOM 1969 O O . VAL A 1 246 ? -5.152 4.826 16.293 1.00 83.31 246 VAL A O 1
ATOM 1972 N N . MET A 1 247 ? -4.524 5.126 14.159 1.00 86.25 247 MET A N 1
ATOM 1973 C CA . MET A 1 247 ? -3.527 4.051 14.168 1.00 86.25 247 MET A CA 1
ATOM 1974 C C . MET A 1 247 ? -2.365 4.318 15.127 1.00 86.25 247 MET A C 1
ATOM 1976 O O . MET A 1 247 ? -1.879 3.380 15.754 1.00 86.25 247 MET A O 1
ATOM 1980 N N . THR A 1 248 ? -1.947 5.577 15.280 1.00 86.56 248 THR A N 1
ATOM 1981 C CA . THR A 1 248 ? -0.906 5.983 16.237 1.00 86.56 248 THR A CA 1
ATOM 1982 C C . THR A 1 248 ? -1.331 5.663 17.661 1.00 86.56 248 THR A C 1
ATOM 1984 O O . THR A 1 248 ? -0.588 5.014 18.390 1.00 86.56 248 THR A O 1
ATOM 1987 N N . ILE A 1 249 ? -2.555 6.038 18.042 1.00 81.69 249 ILE A N 1
ATOM 1988 C CA . ILE A 1 249 ? -3.078 5.721 19.374 1.00 81.69 249 ILE A CA 1
ATOM 1989 C C . ILE A 1 249 ? -3.328 4.213 19.518 1.00 81.69 249 ILE A C 1
ATOM 1991 O O . ILE A 1 249 ? -3.106 3.653 20.590 1.00 81.69 249 ILE A O 1
ATOM 1995 N N . ALA A 1 250 ? -3.771 3.528 18.460 1.00 83.06 250 ALA A N 1
ATOM 1996 C CA . ALA A 1 250 ? -4.044 2.092 18.496 1.00 83.06 250 ALA A CA 1
ATOM 1997 C C . ALA A 1 250 ? -2.780 1.221 18.599 1.00 83.06 250 ALA A C 1
ATOM 1999 O O . ALA A 1 250 ? -2.866 0.120 19.135 1.00 83.06 250 ALA A O 1
ATOM 2000 N N . GLN A 1 251 ? -1.630 1.702 18.118 1.00 82.19 251 GLN A N 1
ATOM 2001 C CA . GLN A 1 251 ? -0.338 1.014 18.235 1.00 82.19 251 GLN A CA 1
ATOM 2002 C C . GLN A 1 251 ? 0.242 1.016 19.654 1.00 82.19 251 GLN A C 1
ATOM 2004 O O . GLN A 1 251 ? 1.055 0.157 19.989 1.00 82.19 251 GLN A O 1
ATOM 2009 N N . GLU A 1 252 ? -0.130 1.984 20.489 1.00 73.88 252 GLU A N 1
ATOM 2010 C CA . GLU A 1 252 ? 0.413 2.092 21.840 1.00 73.88 252 GLU A CA 1
ATOM 2011 C C . GLU A 1 252 ? -0.327 1.156 22.813 1.00 73.88 252 GLU A C 1
ATOM 2013 O O . GLU A 1 252 ? -1.545 1.251 22.977 1.00 73.88 252 GLU A O 1
ATOM 2018 N N . ASP A 1 253 ? 0.422 0.273 23.490 1.00 62.12 253 ASP A N 1
ATOM 2019 C CA . ASP A 1 253 ? -0.122 -0.688 24.465 1.00 62.12 253 ASP A CA 1
ATOM 2020 C C . ASP A 1 253 ? -0.666 0.016 25.743 1.00 62.12 253 ASP A C 1
ATOM 2022 O O . ASP A 1 253 ? -1.629 -0.468 26.339 1.00 62.12 253 ASP A O 1
ATOM 2026 N N . ASN A 1 254 ? -0.109 1.179 26.140 1.00 58.19 254 ASN A N 1
ATOM 2027 C CA . ASN A 1 254 ? -0.726 2.257 26.958 1.00 58.19 254 ASN A CA 1
ATOM 2028 C C . ASN A 1 254 ? 0.297 3.391 27.229 1.00 58.19 254 ASN A C 1
ATOM 2030 O O . ASN A 1 254 ? 1.451 3.075 27.525 1.00 58.19 254 ASN A O 1
ATOM 2034 N N . PRO A 1 255 ? -0.082 4.693 27.155 1.00 54.16 255 PRO A N 1
ATOM 2035 C CA . PRO A 1 255 ? -0.607 5.396 28.338 1.00 54.16 255 PRO A CA 1
ATOM 2036 C C . PRO A 1 255 ? -1.647 6.496 28.028 1.00 54.16 255 PRO A C 1
ATOM 2038 O O . PRO A 1 255 ? -1.911 7.356 28.862 1.00 54.16 255 PRO A O 1
ATOM 2041 N N . PHE A 1 256 ? -2.257 6.527 26.842 1.00 57.06 256 PHE A N 1
ATOM 2042 C CA . PHE A 1 256 ? -3.218 7.592 26.516 1.00 57.06 256 PHE A CA 1
ATOM 2043 C C . PHE A 1 256 ? -4.407 7.611 27.491 1.00 57.06 256 PHE A C 1
ATOM 2045 O O . PHE A 1 256 ? -4.832 8.666 27.958 1.00 57.06 256 PHE A O 1
ATOM 2052 N N . THR A 1 257 ? -4.890 6.424 27.875 1.00 51.19 257 THR A N 1
ATOM 2053 C CA . THR A 1 257 ? -5.977 6.287 28.852 1.00 51.19 257 THR A CA 1
ATOM 2054 C C . THR A 1 257 ? -5.558 6.669 30.271 1.00 51.19 257 THR A C 1
ATOM 2056 O O . THR A 1 257 ? -6.385 7.208 31.000 1.00 51.19 257 THR A O 1
ATOM 2059 N N . SER A 1 258 ? -4.300 6.443 30.673 1.00 55.50 258 SER A N 1
ATOM 2060 C CA . SER A 1 258 ? -3.803 6.858 31.992 1.00 55.50 258 SER A CA 1
ATOM 2061 C C . SER A 1 258 ? -3.537 8.361 32.055 1.00 55.50 258 SER A C 1
ATOM 2063 O O . SER A 1 258 ? -3.950 8.991 33.018 1.00 55.50 258 SER A O 1
ATOM 2065 N N . ILE A 1 259 ? -2.971 8.964 31.003 1.00 59.34 259 ILE A N 1
ATOM 2066 C CA . ILE A 1 259 ? -2.761 10.420 30.906 1.00 59.34 259 ILE A CA 1
ATOM 2067 C C . ILE A 1 259 ? -4.091 11.176 31.055 1.00 59.34 259 ILE A C 1
ATOM 2069 O O . ILE A 1 259 ? -4.169 12.138 31.815 1.00 59.34 259 ILE A O 1
ATOM 2073 N N . LEU A 1 260 ? -5.156 10.696 30.409 1.00 55.34 260 LEU A N 1
ATOM 2074 C CA . LEU A 1 260 ? -6.479 11.323 30.489 1.00 55.34 260 LEU A CA 1
ATOM 2075 C C . LEU A 1 260 ? -7.206 11.019 31.800 1.00 55.34 260 LEU A C 1
ATOM 2077 O O . LEU A 1 260 ? -7.887 11.891 32.331 1.00 55.34 260 LEU A O 1
ATOM 2081 N N . ARG A 1 261 ? -7.039 9.809 32.353 1.00 53.59 261 ARG A N 1
ATOM 2082 C CA . ARG A 1 261 ? -7.537 9.459 33.697 1.00 53.59 261 ARG A CA 1
ATOM 2083 C C . ARG A 1 261 ? -6.884 10.298 34.793 1.00 53.59 261 ARG A C 1
ATOM 2085 O O . ARG A 1 261 ? -7.539 10.610 35.778 1.00 53.59 261 ARG A O 1
ATOM 2092 N N . GLU A 1 262 ? -5.622 10.670 34.608 1.00 61.47 262 GLU A N 1
ATOM 2093 C CA . GLU A 1 262 ? -4.865 11.559 35.495 1.00 61.47 262 GLU A CA 1
ATOM 2094 C C . GLU A 1 262 ? -5.175 13.048 35.245 1.00 61.47 262 GLU A C 1
ATOM 2096 O O . GLU A 1 262 ? -4.577 13.912 35.882 1.00 61.47 262 GLU A O 1
ATOM 2101 N N . GLY A 1 263 ? -6.099 13.366 34.329 1.00 55.72 263 GLY A N 1
ATOM 2102 C CA . GLY A 1 263 ? -6.514 14.737 34.028 1.00 55.72 263 GLY A CA 1
ATOM 2103 C C . GLY A 1 263 ? -5.436 15.585 33.348 1.00 55.72 263 GLY A C 1
ATOM 2104 O O . GLY A 1 263 ? -5.566 16.807 33.311 1.00 55.72 263 GLY A O 1
ATOM 2105 N N . ARG A 1 264 ? -4.371 14.971 32.815 1.00 60.53 264 ARG A N 1
ATOM 2106 C CA . ARG A 1 264 ? -3.335 15.693 32.070 1.00 60.53 264 ARG A CA 1
ATOM 2107 C C . ARG A 1 264 ? -3.836 16.028 30.668 1.00 60.53 264 ARG A C 1
ATOM 2109 O O . ARG A 1 264 ? -4.316 15.157 29.942 1.00 60.53 264 ARG A O 1
ATOM 2116 N N . GLU A 1 265 ? -3.692 17.294 30.285 1.00 59.53 265 GLU A N 1
ATOM 2117 C CA . GLU A 1 265 ? -3.925 17.732 28.910 1.00 59.53 265 GLU A CA 1
ATOM 2118 C C . GLU A 1 265 ? -2.861 17.153 27.980 1.00 59.53 265 GLU A C 1
ATOM 2120 O O . GLU A 1 265 ? -1.670 17.154 28.288 1.00 59.53 265 GLU A O 1
ATOM 2125 N N . ILE A 1 266 ? -3.304 16.662 26.825 1.00 65.44 266 ILE A N 1
ATOM 2126 C CA . ILE A 1 266 ? -2.412 16.174 25.779 1.00 65.44 266 ILE A CA 1
ATOM 2127 C C . ILE A 1 266 ? -2.243 17.285 24.761 1.00 65.44 266 ILE A C 1
ATOM 2129 O O . ILE A 1 266 ? -3.192 17.685 24.082 1.00 65.44 266 ILE A O 1
ATOM 2133 N N . HIS A 1 267 ? -1.015 17.778 24.666 1.00 71.25 267 HIS A N 1
ATOM 2134 C CA . HIS A 1 267 ? -0.663 18.828 23.729 1.00 71.25 267 HIS A CA 1
ATOM 2135 C C . HIS A 1 267 ? -0.667 18.296 22.293 1.00 71.25 267 HIS A C 1
ATOM 2137 O O . HIS A 1 267 ? -0.286 17.154 22.018 1.00 71.25 267 HIS A O 1
ATOM 2143 N N . ALA A 1 268 ? -1.103 19.137 21.355 1.00 71.44 268 ALA A N 1
ATOM 2144 C CA . ALA A 1 268 ? -1.178 18.759 19.949 1.00 71.44 268 ALA A CA 1
ATOM 2145 C C . ALA A 1 268 ? 0.215 18.431 19.393 1.00 71.44 268 ALA A C 1
ATOM 2147 O O . ALA A 1 268 ? 0.365 17.476 18.639 1.00 71.44 268 ALA A O 1
ATOM 2148 N N . GLU A 1 269 ? 1.237 19.162 19.831 1.00 74.25 269 GLU A N 1
ATOM 2149 C CA . GLU A 1 269 ? 2.638 18.995 19.449 1.00 74.25 269 GLU A CA 1
ATOM 2150 C C . GLU A 1 269 ? 3.163 17.601 19.828 1.00 74.25 269 GLU A C 1
ATOM 2152 O O . GLU A 1 269 ? 3.874 16.955 19.055 1.00 74.25 269 GLU A O 1
ATOM 2157 N N . GLU A 1 270 ? 2.760 17.088 20.994 1.00 77.06 270 GLU A N 1
ATOM 2158 C CA . GLU A 1 270 ? 3.119 15.740 21.431 1.00 77.06 270 GLU A CA 1
ATOM 2159 C C . GLU A 1 270 ? 2.487 14.675 20.525 1.00 77.06 270 GLU A C 1
ATOM 2161 O O . GLU A 1 270 ? 3.150 13.719 20.109 1.00 77.06 270 GLU A O 1
ATOM 2166 N N . LEU A 1 271 ? 1.214 14.860 20.174 1.00 77.12 271 LEU A N 1
ATOM 2167 C CA . LEU A 1 271 ? 0.492 13.985 19.255 1.00 77.12 271 LEU A CA 1
ATOM 2168 C C . LEU A 1 271 ? 1.092 13.976 17.852 1.00 77.12 271 LEU A C 1
ATOM 2170 O O . LEU A 1 271 ? 1.230 12.912 17.248 1.00 77.12 271 LEU A O 1
ATOM 2174 N N . GLN A 1 272 ? 1.488 15.139 17.342 1.00 79.88 272 GLN A N 1
ATOM 2175 C CA . GLN A 1 272 ? 2.172 15.235 16.058 1.00 79.88 272 GLN A CA 1
ATOM 2176 C C . GLN A 1 272 ? 3.502 14.488 16.079 1.00 79.88 272 GLN A C 1
ATOM 2178 O O . GLN A 1 272 ? 3.790 13.720 15.162 1.00 79.88 272 GLN A O 1
ATOM 2183 N N . ALA A 1 273 ? 4.296 14.672 17.138 1.00 83.56 273 ALA A N 1
ATOM 2184 C CA . ALA A 1 273 ? 5.562 13.968 17.294 1.00 83.56 273 ALA A CA 1
ATOM 2185 C C . ALA A 1 273 ? 5.353 12.445 17.339 1.00 83.56 273 ALA A C 1
ATOM 2187 O O . ALA A 1 273 ? 6.140 11.696 16.760 1.00 83.56 273 ALA A O 1
ATOM 2188 N N . ARG A 1 274 ? 4.274 11.971 17.976 1.00 85.06 274 ARG A N 1
ATOM 2189 C CA . ARG A 1 274 ? 3.882 10.551 17.971 1.00 85.06 274 ARG A CA 1
ATOM 2190 C C . ARG A 1 274 ? 3.488 10.069 16.574 1.00 85.06 274 ARG A C 1
ATOM 2192 O O . ARG A 1 274 ? 4.023 9.058 16.126 1.00 85.06 274 ARG A O 1
ATOM 2199 N N . CYS A 1 275 ? 2.633 10.805 15.863 1.00 85.81 275 CYS A N 1
ATOM 2200 C CA . CYS A 1 275 ? 2.209 10.444 14.506 1.00 85.81 275 CYS A CA 1
ATOM 2201 C C . CYS A 1 275 ? 3.395 10.386 13.536 1.00 85.81 275 CYS A C 1
ATOM 2203 O O . CYS A 1 275 ? 3.489 9.459 12.732 1.00 85.81 275 CYS A O 1
ATOM 2205 N N . ALA A 1 276 ? 4.334 11.331 13.641 1.00 87.25 276 ALA A N 1
ATOM 2206 C CA . ALA A 1 276 ? 5.568 11.327 12.861 1.00 87.25 276 ALA A CA 1
ATOM 2207 C C . ALA A 1 276 ? 6.415 10.074 13.145 1.00 87.25 276 ALA A C 1
ATOM 2209 O O . ALA A 1 276 ? 6.789 9.364 12.212 1.00 87.25 276 ALA A O 1
ATOM 2210 N N . ARG A 1 277 ? 6.625 9.728 14.425 1.00 87.81 277 ARG A N 1
ATOM 2211 C CA . ARG A 1 277 ? 7.344 8.501 14.812 1.00 87.81 277 ARG A CA 1
ATOM 2212 C C . ARG A 1 277 ? 6.671 7.239 14.280 1.00 87.81 277 ARG A C 1
ATOM 2214 O O . ARG A 1 277 ? 7.352 6.363 13.756 1.00 87.81 277 ARG A O 1
ATOM 2221 N N . VAL A 1 278 ? 5.347 7.141 14.394 1.00 88.31 278 VAL A N 1
ATOM 2222 C CA . VAL A 1 278 ? 4.584 5.988 13.895 1.00 88.31 278 VAL A CA 1
ATOM 2223 C C . VAL A 1 278 ? 4.652 5.896 12.376 1.00 88.31 278 VAL A C 1
ATOM 2225 O O . VAL A 1 278 ? 4.839 4.803 11.849 1.00 88.31 278 VAL A O 1
ATOM 2228 N N . LYS A 1 279 ? 4.576 7.022 11.663 1.00 88.75 279 LYS A N 1
ATOM 2229 C CA . LYS A 1 279 ? 4.741 7.079 10.206 1.00 88.75 279 LYS A CA 1
ATOM 2230 C C . LYS A 1 279 ? 6.114 6.573 9.764 1.00 88.75 279 LYS A C 1
ATOM 2232 O O . LYS A 1 279 ? 6.191 5.765 8.839 1.00 88.75 279 LYS A O 1
ATOM 2237 N N . ASP A 1 280 ? 7.181 7.017 10.420 1.00 87.81 280 ASP A N 1
ATOM 2238 C CA . ASP A 1 280 ? 8.541 6.576 10.098 1.00 87.81 280 ASP A CA 1
ATOM 2239 C C . ASP A 1 280 ? 8.748 5.101 10.458 1.00 87.81 280 ASP A C 1
ATOM 2241 O O . ASP A 1 280 ? 9.279 4.336 9.649 1.00 87.81 280 ASP A O 1
ATOM 2245 N N . ARG A 1 281 ? 8.227 4.664 11.614 1.00 87.50 281 ARG A N 1
ATOM 2246 C CA . ARG A 1 281 ? 8.248 3.255 12.021 1.00 87.50 281 ARG A CA 1
ATOM 2247 C C . ARG A 1 281 ? 7.505 2.375 11.022 1.00 87.50 281 ARG A C 1
ATOM 2249 O O . ARG A 1 281 ? 8.051 1.363 10.601 1.00 87.50 281 ARG A O 1
ATOM 2256 N N . LEU A 1 282 ? 6.307 2.774 10.596 1.00 89.69 282 LEU A N 1
ATOM 2257 C CA . LEU A 1 282 ? 5.494 2.065 9.608 1.00 89.69 282 LEU A CA 1
ATOM 2258 C C . LEU A 1 282 ? 6.246 1.898 8.288 1.00 89.69 282 LEU A C 1
ATOM 2260 O O . LEU A 1 282 ? 6.318 0.787 7.766 1.00 89.69 282 LEU A O 1
ATOM 2264 N N . ARG A 1 283 ? 6.841 2.978 7.767 1.00 87.56 283 ARG A N 1
ATOM 2265 C CA . ARG A 1 283 ? 7.624 2.950 6.520 1.00 87.56 283 ARG A CA 1
ATOM 2266 C C . ARG A 1 283 ? 8.788 1.967 6.600 1.00 87.56 283 ARG A C 1
ATOM 2268 O O . ARG A 1 283 ? 9.048 1.257 5.630 1.00 87.56 283 ARG A O 1
ATOM 2275 N N . LEU A 1 284 ? 9.447 1.918 7.755 1.00 85.06 284 LEU A N 1
ATOM 2276 C CA . LEU A 1 284 ? 10.573 1.032 8.018 1.00 85.06 284 LEU A CA 1
ATOM 2277 C C . LEU A 1 284 ? 10.144 -0.442 8.092 1.00 85.06 284 LEU A C 1
ATOM 2279 O O . LEU A 1 284 ? 10.704 -1.285 7.393 1.00 85.06 284 LEU A O 1
ATOM 2283 N N . VAL A 1 285 ? 9.141 -0.763 8.915 1.00 85.62 285 VAL A N 1
ATOM 2284 C CA . VAL A 1 285 ? 8.792 -2.162 9.225 1.00 85.62 285 VAL A CA 1
ATOM 2285 C C . VAL A 1 285 ? 7.855 -2.793 8.194 1.00 85.62 285 VAL A C 1
ATOM 2287 O O . VAL A 1 285 ? 7.949 -3.989 7.938 1.00 85.62 285 VAL A O 1
ATOM 2290 N N . CYS A 1 286 ? 6.990 -2.004 7.547 1.00 86.75 286 CYS A N 1
ATOM 2291 C CA . CYS A 1 286 ? 6.056 -2.504 6.531 1.00 86.75 286 CYS A CA 1
ATOM 2292 C C . CYS A 1 286 ? 6.666 -2.539 5.122 1.00 86.75 286 CYS A C 1
ATOM 2294 O O . CYS A 1 286 ? 6.008 -3.001 4.191 1.00 86.75 286 CYS A O 1
ATOM 2296 N N . ARG A 1 287 ? 7.900 -2.036 4.951 1.00 85.25 287 ARG A N 1
ATOM 2297 C CA . ARG A 1 287 ? 8.715 -2.133 3.722 1.00 85.25 287 ARG A CA 1
ATOM 2298 C C . ARG A 1 287 ? 7.981 -1.693 2.447 1.00 85.25 287 ARG A C 1
ATOM 2300 O O . ARG A 1 287 ? 8.142 -2.265 1.372 1.00 85.25 287 ARG A O 1
ATOM 2307 N N . GLY A 1 288 ? 7.146 -0.661 2.575 1.00 85.12 288 GLY A N 1
ATOM 2308 C CA . GLY A 1 288 ? 6.358 -0.105 1.473 1.00 85.12 288 GLY A CA 1
ATOM 2309 C C . GLY A 1 288 ? 5.146 -0.939 1.052 1.00 85.12 288 GLY A C 1
ATOM 2310 O O . GLY A 1 288 ? 4.554 -0.641 0.022 1.00 85.12 288 GLY A O 1
ATOM 2311 N N . LEU A 1 289 ? 4.752 -1.967 1.812 1.00 88.38 289 LEU A N 1
ATOM 2312 C CA . LEU A 1 289 ? 3.461 -2.642 1.619 1.00 88.38 289 LEU A CA 1
ATOM 2313 C C . LEU A 1 289 ? 2.294 -1.814 2.176 1.00 88.38 289 LEU A C 1
ATOM 2315 O O . LEU A 1 289 ? 1.184 -1.897 1.648 1.00 88.38 289 LEU A O 1
ATOM 2319 N N . LEU A 1 290 ? 2.567 -0.997 3.198 1.00 90.25 290 LEU A N 1
ATOM 2320 C CA . LEU A 1 290 ? 1.697 0.074 3.678 1.00 90.25 290 LEU A CA 1
ATOM 2321 C C . LEU A 1 290 ? 2.345 1.433 3.397 1.00 90.25 290 LEU A C 1
ATOM 2323 O O . LEU A 1 290 ? 3.559 1.594 3.553 1.00 90.25 290 LEU A O 1
ATOM 2327 N N . GLU A 1 291 ? 1.529 2.409 3.022 1.00 90.12 291 GLU A N 1
ATOM 2328 C CA . GLU A 1 291 ? 1.914 3.798 2.800 1.00 90.12 291 GLU A CA 1
ATOM 2329 C C . GLU A 1 291 ? 0.963 4.741 3.549 1.00 90.12 291 GLU A C 1
ATOM 2331 O O . GLU A 1 291 ? -0.144 4.367 3.929 1.00 90.12 291 GLU A O 1
ATOM 2336 N N . VAL A 1 292 ? 1.434 5.964 3.804 1.00 89.31 292 VAL A N 1
ATOM 2337 C CA . VAL A 1 292 ? 0.632 7.029 4.418 1.00 89.31 292 VAL A CA 1
ATOM 2338 C C . VAL A 1 292 ? 0.303 8.049 3.341 1.00 89.31 292 VAL A C 1
ATOM 2340 O O . VAL A 1 292 ? 1.225 8.680 2.813 1.00 89.31 292 VAL A O 1
ATOM 2343 N N . THR A 1 293 ? -0.985 8.228 3.069 1.00 82.44 293 THR A N 1
ATOM 2344 C CA . THR A 1 293 ? -1.520 9.105 2.023 1.00 82.44 293 THR A CA 1
ATOM 2345 C C . THR A 1 293 ? -2.305 10.248 2.664 1.00 82.44 293 THR A C 1
ATOM 2347 O O . THR A 1 293 ? -3.111 10.025 3.561 1.00 82.44 293 THR A O 1
ATOM 2350 N N . THR A 1 294 ? -2.068 11.484 2.231 1.00 75.75 294 THR A N 1
ATOM 2351 C CA . THR A 1 294 ? -2.875 12.660 2.599 1.00 75.75 294 THR A CA 1
ATOM 2352 C C . THR A 1 294 ? -4.100 12.737 1.691 1.00 75.75 294 THR A C 1
ATOM 2354 O O . THR A 1 294 ? -3.946 12.734 0.473 1.00 75.75 294 THR A O 1
ATOM 2357 N N . LEU A 1 295 ? -5.305 12.840 2.257 1.00 65.12 295 LEU A N 1
ATOM 2358 C CA . LEU A 1 295 ? -6.556 12.962 1.490 1.00 65.12 295 LEU A CA 1
ATOM 2359 C C . LEU A 1 295 ? -6.739 14.321 0.780 1.00 65.12 295 LEU A C 1
ATOM 2361 O O . LEU A 1 295 ? -7.720 14.486 0.052 1.00 65.12 295 LEU A O 1
ATOM 2365 N N . ASP A 1 296 ? -5.815 15.271 0.964 1.00 53.66 296 ASP A N 1
ATOM 2366 C CA . ASP A 1 296 ? -5.888 16.628 0.395 1.00 53.66 296 ASP A CA 1
ATOM 2367 C C . ASP A 1 296 ? -6.028 16.648 -1.138 1.00 53.66 296 ASP A C 1
ATOM 2369 O O . ASP A 1 296 ? -6.686 17.533 -1.672 1.00 53.66 296 ASP A O 1
ATOM 2373 N N . ASP A 1 297 ? -5.527 15.639 -1.860 1.00 46.25 297 ASP A N 1
ATOM 2374 C CA . ASP A 1 297 ? -5.620 15.606 -3.330 1.00 46.25 297 ASP A CA 1
ATOM 2375 C C . ASP A 1 297 ? -7.034 15.265 -3.866 1.00 46.25 297 ASP A C 1
ATOM 2377 O O . ASP A 1 297 ? -7.274 15.365 -5.071 1.00 46.25 297 ASP A O 1
ATOM 2381 N N . ALA A 1 298 ? -7.980 14.833 -3.017 1.00 43.16 298 ALA A N 1
ATOM 2382 C CA . ALA A 1 298 ? -9.284 14.310 -3.458 1.00 43.16 298 ALA A CA 1
ATOM 2383 C C . ALA A 1 298 ? -10.510 15.127 -3.008 1.00 43.16 298 ALA A C 1
ATOM 2385 O O . ALA A 1 298 ? -11.603 14.918 -3.541 1.00 43.16 298 ALA A O 1
ATOM 2386 N N . LEU A 1 299 ? -10.371 16.034 -2.036 1.00 47.47 299 LEU A N 1
ATOM 2387 C CA . LEU A 1 299 ? -11.506 16.692 -1.373 1.00 47.47 299 LEU A CA 1
ATOM 2388 C C . LEU A 1 299 ? -11.358 18.219 -1.316 1.00 47.47 299 LEU A C 1
ATOM 2390 O O . LEU A 1 299 ? -11.620 18.837 -0.291 1.00 47.47 299 LEU A O 1
ATOM 2394 N N . ASP A 1 300 ? -11.047 18.844 -2.449 1.00 42.41 300 ASP A N 1
ATOM 2395 C CA . ASP A 1 300 ? -10.948 20.309 -2.595 1.00 42.41 300 ASP A CA 1
ATOM 2396 C C . ASP A 1 300 ? -12.299 21.060 -2.421 1.00 42.41 300 ASP A C 1
ATOM 2398 O O . ASP A 1 300 ? -12.387 22.261 -2.644 1.00 42.41 300 ASP A O 1
ATOM 2402 N N . ASN A 1 301 ? -13.389 20.376 -2.035 1.00 39.78 301 ASN A N 1
ATOM 2403 C CA . ASN A 1 301 ? -14.746 20.950 -1.990 1.00 39.78 301 ASN A CA 1
ATOM 2404 C C . ASN A 1 301 ? -15.548 20.678 -0.705 1.00 39.78 301 ASN A C 1
ATOM 2406 O O . ASN A 1 301 ? -16.710 21.078 -0.617 1.00 39.78 301 ASN A O 1
ATOM 2410 N N . ALA A 1 302 ? -14.977 20.022 0.308 1.00 48.25 302 ALA A N 1
ATOM 2411 C CA . ALA A 1 302 ? -15.666 19.822 1.581 1.00 48.25 302 ALA A CA 1
ATOM 2412 C C . ALA A 1 302 ? -15.085 20.761 2.643 1.00 48.25 302 ALA A C 1
ATOM 2414 O O . ALA A 1 302 ? -14.193 20.390 3.402 1.00 48.25 302 ALA A O 1
ATOM 2415 N N . HIS A 1 303 ? -15.608 21.990 2.718 1.00 45.78 303 HIS A N 1
ATOM 2416 C CA . HIS A 1 303 ? -15.376 22.894 3.848 1.00 45.78 303 HIS A CA 1
ATOM 2417 C C . HIS A 1 303 ? -16.032 22.328 5.119 1.00 45.78 303 HIS A C 1
ATOM 2419 O O . HIS A 1 303 ? -17.061 22.812 5.589 1.00 45.78 303 HIS A O 1
ATOM 2425 N N . HIS A 1 304 ? -15.451 21.275 5.691 1.00 53.09 304 HIS A N 1
ATOM 2426 C CA . HIS A 1 304 ? -15.760 20.891 7.055 1.00 53.09 304 HIS A CA 1
ATOM 2427 C C . HIS A 1 304 ? -15.169 21.961 7.976 1.00 53.09 304 HIS A C 1
ATOM 2429 O O . HIS A 1 304 ? -13.963 22.201 7.982 1.00 53.09 304 HIS A O 1
ATOM 2435 N N . SER A 1 305 ? -16.030 22.636 8.738 1.00 50.91 305 SER A N 1
ATOM 2436 C CA . SER A 1 305 ? -15.613 23.556 9.796 1.00 50.91 305 SER A CA 1
ATOM 2437 C C . SER A 1 305 ? -14.925 22.746 10.900 1.00 50.91 305 SER A C 1
ATOM 2439 O O . SER A 1 305 ? -15.570 22.226 11.806 1.00 50.91 305 SER A O 1
ATOM 2441 N N . TRP A 1 306 ? -13.610 22.567 10.779 1.00 55.84 306 TRP A N 1
ATOM 2442 C CA . TRP A 1 306 ? -12.777 22.040 11.850 1.00 55.84 306 TRP A CA 1
ATOM 2443 C C . TRP A 1 306 ? -12.490 23.169 12.835 1.00 55.84 306 TRP A C 1
ATOM 2445 O O . TRP A 1 306 ? -11.752 24.100 12.518 1.00 55.84 306 TRP A O 1
ATOM 2455 N N . VAL A 1 307 ? -13.065 23.081 14.032 1.00 51.47 307 VAL A N 1
ATOM 2456 C CA . VAL A 1 307 ? -12.841 24.059 15.113 1.00 51.47 307 VAL A CA 1
ATOM 2457 C C . VAL A 1 307 ? -11.761 23.573 16.101 1.00 51.47 307 VAL A C 1
ATOM 2459 O O . VAL A 1 307 ? -11.705 23.974 17.257 1.00 51.47 307 VAL A O 1
ATOM 2462 N N . GLY A 1 308 ? -10.877 22.676 15.648 1.00 58.12 308 GLY A N 1
ATOM 2463 C CA . GLY A 1 308 ? -9.779 22.111 16.438 1.00 58.12 308 GLY A CA 1
ATOM 2464 C C . GLY A 1 308 ? -8.389 22.601 16.006 1.00 58.12 308 GLY A C 1
ATOM 2465 O O . GLY A 1 308 ? -8.229 23.487 15.169 1.00 58.12 308 GLY A O 1
ATOM 2466 N N . ASN A 1 309 ? -7.334 21.974 16.536 1.00 63.34 309 ASN A N 1
ATOM 2467 C CA . ASN A 1 309 ? -5.958 22.253 16.110 1.00 63.34 309 ASN A CA 1
ATOM 2468 C C . ASN A 1 309 ? -5.741 21.780 14.655 1.00 63.34 309 ASN A C 1
ATOM 2470 O O . ASN A 1 309 ? -5.940 20.602 14.360 1.00 63.34 309 ASN A O 1
ATOM 2474 N N . ARG A 1 310 ? -5.343 22.681 13.745 1.00 68.19 310 ARG A N 1
ATOM 2475 C CA . ARG A 1 310 ? -5.145 22.382 12.310 1.00 68.19 310 ARG A CA 1
ATOM 2476 C C . ARG A 1 310 ? -4.112 21.284 12.061 1.00 68.19 310 ARG A C 1
ATOM 2478 O O . ARG A 1 310 ? -4.270 20.455 11.183 1.00 68.19 310 ARG A O 1
ATOM 2485 N N . ALA A 1 311 ? -3.097 21.224 12.898 1.00 65.44 311 ALA A N 1
ATOM 2486 C CA . ALA A 1 311 ? -2.050 20.233 12.788 1.00 65.44 311 ALA A CA 1
ATOM 2487 C C . ALA A 1 311 ? -2.550 18.809 13.115 1.00 65.44 311 ALA A C 1
ATOM 2489 O O . ALA A 1 311 ? -2.030 17.835 12.578 1.00 65.44 311 ALA A O 1
ATOM 2490 N N . LEU A 1 312 ? -3.585 18.675 13.955 1.00 67.06 312 LEU A N 1
ATOM 2491 C CA . LEU A 1 312 ? -4.282 17.401 14.174 1.00 67.06 312 LEU A CA 1
ATOM 2492 C C . LEU A 1 312 ? -5.242 17.061 13.032 1.00 67.06 312 LEU A C 1
ATOM 2494 O O . LEU A 1 312 ? -5.421 15.882 12.742 1.00 67.06 312 LEU A O 1
ATOM 2498 N N . TYR A 1 313 ? -5.823 18.072 12.380 1.00 71.88 313 TYR A N 1
ATOM 2499 C CA . TYR A 1 313 ? -6.638 17.879 11.181 1.00 71.88 313 TYR A CA 1
ATOM 2500 C C . TYR A 1 313 ? -5.824 17.223 10.062 1.00 71.88 313 TYR A C 1
ATOM 2502 O O . TYR A 1 313 ? -6.274 16.237 9.489 1.00 71.88 313 TYR A O 1
ATOM 2510 N N . ASP A 1 314 ? -4.594 17.683 9.827 1.00 74.06 314 ASP A N 1
ATOM 2511 C CA . ASP A 1 314 ? -3.733 17.117 8.782 1.00 74.06 314 ASP A CA 1
ATOM 2512 C C . ASP A 1 314 ? -3.479 15.616 9.014 1.00 74.06 314 ASP A C 1
ATOM 2514 O O . ASP A 1 314 ? -3.628 14.803 8.105 1.00 74.06 314 ASP A O 1
ATOM 2518 N N . TYR A 1 315 ? -3.178 15.213 10.256 1.00 74.38 315 TYR A N 1
ATOM 2519 C CA . TYR A 1 315 ? -2.992 13.798 10.603 1.00 74.38 315 TYR A CA 1
ATOM 2520 C C . TYR A 1 315 ? -4.301 12.996 10.616 1.00 74.38 315 TYR A C 1
ATOM 2522 O O . TYR A 1 315 ? -4.302 11.818 10.254 1.00 74.38 315 TYR A O 1
ATOM 2530 N N . ALA A 1 316 ? -5.419 13.618 10.991 1.00 71.19 316 ALA A N 1
ATOM 2531 C CA . ALA A 1 316 ? -6.748 13.021 10.894 1.00 71.19 316 ALA A CA 1
ATOM 2532 C C . ALA A 1 316 ? -7.117 12.687 9.441 1.00 71.19 316 ALA A C 1
ATOM 2534 O O . ALA A 1 316 ? -7.685 11.625 9.188 1.00 71.19 316 ALA A O 1
ATOM 2535 N N . MET A 1 317 ? -6.745 13.571 8.513 1.00 75.44 317 MET A N 1
ATOM 2536 C CA . MET A 1 317 ? -6.961 13.456 7.068 1.00 75.44 317 MET A CA 1
ATOM 2537 C C . MET A 1 317 ? -5.856 12.671 6.350 1.00 75.44 317 MET A C 1
ATOM 2539 O O . MET A 1 317 ? -5.925 12.465 5.138 1.00 75.44 317 MET A O 1
ATOM 2543 N N . THR A 1 318 ? -4.837 12.209 7.074 1.00 83.12 318 THR A N 1
ATOM 2544 C CA . THR A 1 318 ? -3.888 11.223 6.551 1.00 83.12 318 THR A CA 1
ATOM 2545 C C . THR A 1 318 ? -4.365 9.820 6.862 1.00 83.12 318 THR A C 1
ATOM 2547 O O . THR A 1 318 ? -4.688 9.509 8.007 1.00 83.12 318 THR A O 1
ATOM 2550 N N . GLU A 1 319 ? -4.362 8.956 5.858 1.00 87.12 319 GLU A N 1
ATOM 2551 C CA . GLU A 1 319 ? -4.759 7.562 5.981 1.00 87.12 319 GLU A CA 1
ATOM 2552 C C . GLU A 1 319 ? -3.570 6.636 5.748 1.00 87.12 319 GLU A C 1
ATOM 2554 O O . GLU A 1 319 ? -2.664 6.920 4.964 1.00 87.12 319 GLU A O 1
ATOM 2559 N N . VAL A 1 320 ? -3.584 5.509 6.446 1.00 90.56 320 VAL A N 1
ATOM 2560 C CA . VAL A 1 320 ? -2.685 4.387 6.217 1.00 90.56 320 VAL A CA 1
ATOM 2561 C C . VAL A 1 320 ? -3.380 3.406 5.287 1.00 90.56 320 VAL A C 1
ATOM 2563 O O . VAL A 1 320 ? -4.412 2.821 5.623 1.00 90.56 320 VAL A O 1
ATOM 2566 N N . GLU A 1 321 ? -2.784 3.186 4.125 1.00 89.50 321 GLU A N 1
ATOM 2567 C CA . GLU A 1 321 ? -3.338 2.327 3.089 1.00 89.50 321 GLU A CA 1
ATOM 2568 C C . GLU A 1 321 ? -2.316 1.307 2.605 1.00 89.50 321 GLU A C 1
ATOM 2570 O O . GLU A 1 321 ? -1.106 1.479 2.739 1.00 89.50 321 GLU A O 1
ATOM 2575 N N . PHE A 1 322 ? -2.803 0.230 1.994 1.00 89.12 322 PHE A N 1
ATOM 2576 C CA . PHE A 1 322 ? -1.933 -0.630 1.203 1.00 89.12 322 PHE A CA 1
ATOM 2577 C C . PHE A 1 322 ? -1.486 0.119 -0.049 1.00 89.12 322 PHE A C 1
ATOM 2579 O O . PHE A 1 322 ? -2.330 0.667 -0.754 1.00 89.12 322 PHE A O 1
ATOM 2586 N N . ILE A 1 323 ? -0.193 0.040 -0.382 1.00 86.75 323 ILE A N 1
ATOM 2587 C CA . ILE A 1 323 ? 0.390 0.680 -1.581 1.00 86.75 323 ILE A CA 1
ATOM 2588 C C . ILE A 1 323 ? -0.396 0.371 -2.864 1.00 86.75 323 ILE A C 1
ATOM 2590 O O . ILE A 1 323 ? -0.442 1.149 -3.814 1.00 86.75 323 ILE A O 1
ATOM 2594 N N . HIS A 1 324 ? -1.010 -0.811 -2.908 1.00 85.38 324 HIS A N 1
ATOM 2595 C CA . HIS A 1 324 ? -1.905 -1.218 -3.969 1.00 85.38 324 HIS A CA 1
ATOM 2596 C C . HIS A 1 324 ? -2.834 -2.327 -3.477 1.00 85.38 324 HIS A C 1
ATOM 2598 O O . HIS A 1 324 ? -2.484 -3.108 -2.588 1.00 85.38 324 HIS A O 1
ATOM 2604 N N . ARG A 1 325 ? -3.975 -2.508 -4.151 1.00 81.94 325 ARG A N 1
ATOM 2605 C CA . ARG A 1 325 ? -4.894 -3.624 -3.881 1.00 81.94 325 ARG A CA 1
ATOM 2606 C C . ARG A 1 325 ? -4.205 -4.994 -3.921 1.00 81.94 325 ARG A C 1
ATOM 2608 O O . ARG A 1 325 ? -4.565 -5.882 -3.165 1.00 81.94 325 ARG A O 1
ATOM 2615 N N . CYS A 1 326 ? -3.190 -5.159 -4.764 1.00 82.75 326 CYS A N 1
ATOM 2616 C CA . CYS A 1 326 ? -2.431 -6.409 -4.836 1.00 82.75 326 CYS A CA 1
ATOM 2617 C C . CYS A 1 326 ? -1.591 -6.684 -3.583 1.00 82.75 326 CYS A C 1
ATOM 2619 O O . CYS A 1 326 ? -1.401 -7.848 -3.260 1.00 82.75 326 CYS A O 1
ATOM 2621 N N . ALA A 1 327 ? -1.127 -5.654 -2.868 1.00 84.94 327 ALA A N 1
ATOM 2622 C CA . ALA A 1 327 ? -0.473 -5.837 -1.573 1.00 84.94 327 ALA A CA 1
ATOM 2623 C C . ALA A 1 327 ? -1.491 -6.281 -0.507 1.00 84.94 327 ALA A C 1
ATOM 2625 O O . ALA A 1 327 ? -1.210 -7.196 0.261 1.00 84.94 327 ALA A O 1
ATOM 2626 N N . PHE A 1 328 ? -2.705 -5.716 -0.524 1.00 86.12 328 PHE A N 1
ATOM 2627 C CA . PHE A 1 328 ? -3.812 -6.194 0.314 1.00 86.12 328 PHE A CA 1
ATOM 2628 C C . PHE A 1 328 ? -4.149 -7.666 0.019 1.00 86.12 328 PHE A C 1
ATOM 2630 O O . PHE A 1 328 ? -4.182 -8.484 0.937 1.00 86.12 328 PHE A O 1
ATOM 2637 N N . ASP A 1 329 ? -4.355 -8.023 -1.255 1.00 82.38 329 ASP A N 1
ATOM 2638 C CA . ASP A 1 329 ? -4.641 -9.404 -1.675 1.00 82.38 329 ASP A CA 1
ATOM 2639 C C . ASP A 1 329 ? -3.470 -10.338 -1.305 1.00 82.38 329 ASP A C 1
ATOM 2641 O O . ASP A 1 329 ? -3.674 -11.457 -0.854 1.00 82.38 329 ASP A O 1
ATOM 2645 N N . PHE A 1 330 ? -2.220 -9.882 -1.429 1.00 83.62 330 PHE A N 1
ATOM 2646 C CA . PHE A 1 330 ? -1.044 -10.653 -1.024 1.00 83.62 330 PHE A CA 1
ATOM 2647 C C . PHE A 1 330 ? -1.076 -11.006 0.465 1.00 83.62 330 PHE A C 1
ATOM 2649 O O . PHE A 1 330 ? -0.947 -12.184 0.799 1.00 83.62 330 PHE A O 1
ATOM 2656 N N . ILE A 1 331 ? -1.316 -10.028 1.343 1.00 83.25 331 ILE A N 1
ATOM 2657 C CA . ILE A 1 331 ? -1.412 -10.253 2.793 1.00 83.25 331 ILE A CA 1
ATOM 2658 C C . ILE A 1 331 ? -2.621 -11.129 3.160 1.00 83.25 331 ILE A C 1
ATOM 2660 O O . ILE A 1 331 ? -2.538 -11.949 4.073 1.00 83.25 331 ILE A O 1
ATOM 2664 N N . THR A 1 332 ? -3.746 -10.984 2.458 1.00 80.00 332 THR A N 1
ATOM 2665 C CA . THR A 1 332 ? -5.012 -11.640 2.834 1.00 80.00 332 THR A CA 1
ATOM 2666 C C . THR A 1 332 ? -5.242 -13.003 2.188 1.00 80.00 332 THR A C 1
ATOM 2668 O O . THR A 1 332 ? -5.879 -13.856 2.809 1.00 80.00 332 THR A O 1
ATOM 2671 N N . ASP A 1 333 ? -4.704 -13.263 0.997 1.00 77.75 333 ASP A N 1
ATOM 2672 C CA . ASP A 1 333 ? -5.027 -14.455 0.202 1.00 77.75 333 ASP A CA 1
ATOM 2673 C C . ASP A 1 333 ? -3.855 -15.430 0.041 1.00 77.75 333 ASP A C 1
ATOM 2675 O O . ASP A 1 333 ? -4.084 -16.611 -0.219 1.00 77.75 333 ASP A O 1
ATOM 2679 N N . THR A 1 334 ? -2.602 -14.990 0.213 1.00 76.06 334 THR A N 1
ATOM 2680 C CA . THR A 1 334 ? -1.438 -15.881 0.054 1.00 76.06 334 THR A CA 1
ATOM 2681 C C . THR A 1 334 ? -1.017 -16.513 1.376 1.00 76.06 334 THR A C 1
ATOM 2683 O O . THR A 1 334 ? -1.099 -15.889 2.431 1.00 76.06 334 THR A O 1
ATOM 2686 N N . HIS A 1 335 ? -0.506 -17.747 1.326 1.00 75.12 335 HIS A N 1
ATOM 2687 C CA . HIS A 1 335 ? 0.062 -18.405 2.507 1.00 75.12 335 HIS A CA 1
ATOM 2688 C C . HIS A 1 335 ? 1.192 -17.570 3.126 1.00 75.12 335 HIS A C 1
ATOM 2690 O O . HIS A 1 335 ? 1.181 -17.318 4.324 1.00 75.12 335 HIS A O 1
ATOM 2696 N N . PHE A 1 336 ? 2.126 -17.087 2.297 1.00 74.81 336 PHE A N 1
ATOM 2697 C CA . PHE A 1 336 ? 3.235 -16.245 2.749 1.00 74.81 336 PHE A CA 1
ATOM 2698 C C . PHE A 1 336 ? 2.736 -14.967 3.434 1.00 74.81 336 PHE A C 1
ATOM 2700 O O . PHE A 1 336 ? 3.113 -14.682 4.566 1.00 74.81 336 PHE A O 1
ATOM 2707 N N . GLY A 1 337 ? 1.843 -14.229 2.772 1.00 73.88 337 GLY A N 1
ATOM 2708 C CA . GLY A 1 337 ? 1.314 -12.974 3.290 1.00 73.88 337 GLY A CA 1
ATOM 2709 C C . GLY A 1 337 ? 0.492 -13.143 4.564 1.00 73.88 337 GLY A C 1
ATOM 2710 O O . GLY A 1 337 ? 0.581 -12.288 5.434 1.00 73.88 337 GLY A O 1
ATOM 2711 N N . ARG A 1 338 ? -0.230 -14.259 4.737 1.00 75.88 338 ARG A N 1
ATOM 2712 C CA . ARG A 1 338 ? -0.993 -14.551 5.966 1.00 75.88 338 ARG A CA 1
ATOM 2713 C C . ARG A 1 338 ? -0.122 -14.841 7.185 1.00 75.88 338 ARG A C 1
ATOM 2715 O O . ARG A 1 338 ? -0.617 -14.700 8.300 1.00 75.88 338 ARG A O 1
ATOM 2722 N N . CYS A 1 339 ? 1.135 -15.236 6.993 1.00 75.56 339 CYS A N 1
ATOM 2723 C CA . CYS A 1 339 ? 2.073 -15.442 8.097 1.00 75.56 339 CYS A CA 1
ATOM 2724 C C . CYS A 1 339 ? 2.613 -14.117 8.660 1.00 75.56 339 CYS A C 1
ATOM 2726 O O . CYS A 1 339 ? 2.980 -14.069 9.830 1.00 75.56 339 CYS A O 1
ATOM 2728 N N . LEU A 1 340 ? 2.629 -13.040 7.865 1.00 70.12 340 LEU A N 1
ATOM 2729 C CA . LEU A 1 340 ? 3.203 -11.750 8.276 1.00 70.12 340 LEU A CA 1
ATOM 2730 C C . LEU A 1 340 ? 2.430 -11.054 9.415 1.00 70.12 340 LEU A C 1
ATOM 2732 O O . LEU A 1 340 ? 3.071 -10.477 10.283 1.00 70.12 340 LEU A O 1
ATOM 2736 N N . PRO A 1 341 ? 1.084 -11.109 9.483 1.00 60.66 341 PRO A N 1
ATOM 2737 C CA . PRO A 1 341 ? 0.317 -10.536 10.590 1.00 60.66 341 PRO A CA 1
ATOM 2738 C C . PRO A 1 341 ? 0.190 -11.457 11.815 1.00 60.66 341 PRO A C 1
ATOM 2740 O O . PRO A 1 341 ? -0.700 -11.236 12.636 1.00 60.66 341 PRO A O 1
ATOM 2743 N N . VAL A 1 342 ? 0.967 -12.544 11.894 1.00 59.66 342 VAL A N 1
ATOM 2744 C CA . VAL A 1 342 ? 0.885 -13.550 12.977 1.00 59.66 342 VAL A CA 1
ATOM 2745 C C . VAL A 1 342 ? 2.198 -13.666 13.762 1.00 59.66 342 VAL A C 1
ATOM 2747 O O . VAL A 1 342 ? 2.185 -14.177 14.879 1.00 59.66 342 VAL A O 1
ATOM 2750 N N . THR A 1 343 ? 3.310 -13.177 13.207 1.00 49.50 343 THR A N 1
ATOM 2751 C CA . THR A 1 343 ? 4.576 -12.972 13.935 1.00 49.50 343 THR A CA 1
ATOM 2752 C C . THR A 1 343 ? 4.455 -11.862 14.961 1.00 49.50 343 THR A C 1
ATOM 2754 O O . THR A 1 343 ? 5.133 -11.959 16.004 1.00 49.50 343 THR A O 1
#

Organism: Fusarium fujikuroi (NCBI:txid5127)

pLDDT: mean 72.51, std 16.71, range [25.64, 95.0]

InterPro domains:
  IPR056693 Domain of unknown function DUF7791 [PF25053] (207-340)